Protein AF-A0A327JKM1-F1 (afdb_monomer_lite)

Organism: NCBI:txid29408

Secondary structure (DSSP, 8-state):
----PPPPPPPP--HHHHHHHHHHHHHHHTTGGGS---HHHHHHHHHHHHHHHHHHTSPPPHHHHHHHHHHHHHHHHHHHHHHHHHHT-TTHHHHHHHHHHHHHHHHHHHHHHHHHHHHHHHHHHHHHHHHHHHHHHHS-----HHHHHHHHHHHHHHHHHHHHHHHHHHHHHHHHHHHHHHHHHHHHHHHHHHH-----------------------------------------PPP-PPP--PPPPPPPPP------

Structure (mmCIF, N/CA/C/O backbone):
data_AF-A0A327JKM1-F1
#
_entry.id   AF-A0A327JKM1-F1
#
loop_
_atom_site.group_PDB
_atom_site.id
_atom_site.type_symbol
_atom_site.label_atom_id
_atom_site.label_alt_id
_atom_site.label_comp_id
_atom_site.label_asym_id
_atom_site.label_entity_id
_atom_site.label_seq_id
_atom_site.pdbx_PDB_ins_code
_atom_site.Cartn_x
_atom_site.Cartn_y
_atom_site.Cartn_z
_atom_site.occupancy
_atom_site.B_iso_or_equiv
_atom_site.auth_seq_id
_atom_site.auth_comp_id
_atom_site.auth_asym_id
_atom_site.auth_atom_id
_atom_site.pdbx_PDB_model_num
ATOM 1 N N . ALA A 1 1 ? 68.248 -16.485 -79.744 1.00 42.53 1 ALA A N 1
ATOM 2 C CA . ALA A 1 1 ? 66.965 -16.036 -80.324 1.00 42.53 1 ALA A CA 1
ATOM 3 C C . ALA A 1 1 ? 65.922 -17.094 -79.998 1.00 42.53 1 ALA A C 1
ATOM 5 O O . ALA A 1 1 ? 66.223 -18.254 -80.221 1.00 42.53 1 ALA A O 1
ATOM 6 N N . GLY A 1 2 ? 64.752 -16.822 -79.439 1.00 45.44 2 GLY A N 1
ATOM 7 C CA . GLY A 1 2 ? 64.191 -15.624 -78.809 1.00 45.44 2 GLY A CA 1
ATOM 8 C C . GLY A 1 2 ? 63.476 -16.094 -77.531 1.00 45.44 2 GLY A C 1
ATOM 9 O O . GLY A 1 2 ? 63.123 -17.262 -77.417 1.00 45.44 2 GLY A O 1
ATOM 10 N N . ASP A 1 3 ? 63.574 -15.336 -76.451 1.00 39.00 3 ASP A N 1
ATOM 11 C CA . ASP A 1 3 ? 62.692 -14.214 -76.102 1.00 39.00 3 ASP A CA 1
ATOM 12 C C . ASP A 1 3 ? 61.514 -14.706 -75.244 1.00 39.00 3 ASP A C 1
ATOM 14 O O . ASP A 1 3 ? 60.506 -15.216 -75.729 1.00 39.00 3 ASP A O 1
ATOM 18 N N . ALA A 1 4 ? 61.732 -14.639 -73.930 1.00 44.41 4 ALA A N 1
ATOM 19 C CA . ALA A 1 4 ? 60.745 -14.913 -72.901 1.00 44.41 4 ALA A CA 1
ATOM 20 C C . ALA A 1 4 ? 59.924 -13.636 -72.685 1.00 44.41 4 ALA A C 1
ATOM 22 O O . ALA A 1 4 ? 60.363 -12.713 -72.000 1.00 44.41 4 ALA A O 1
ATOM 23 N N . ALA A 1 5 ? 58.744 -13.587 -73.299 1.00 43.81 5 ALA A N 1
ATOM 24 C CA . ALA A 1 5 ? 57.785 -12.506 -73.121 1.00 43.81 5 ALA A CA 1
ATOM 25 C C . ALA A 1 5 ? 57.206 -12.516 -71.685 1.00 43.81 5 ALA A C 1
ATOM 27 O O . ALA A 1 5 ? 56.698 -13.553 -71.248 1.00 43.81 5 ALA A O 1
ATOM 28 N N . PRO A 1 6 ? 57.250 -11.398 -70.938 1.00 55.56 6 PRO A N 1
ATOM 29 C CA . PRO A 1 6 ? 56.578 -11.284 -69.646 1.00 55.56 6 PRO A CA 1
ATOM 30 C C . PRO A 1 6 ? 55.056 -11.102 -69.833 1.00 55.56 6 PRO A C 1
ATOM 32 O O . PRO A 1 6 ? 54.636 -10.439 -70.785 1.00 55.56 6 PRO A O 1
ATOM 35 N N . PRO A 1 7 ? 54.205 -11.650 -68.942 1.00 47.38 7 PRO A N 1
ATOM 36 C CA . PRO A 1 7 ? 52.767 -11.409 -68.988 1.00 47.38 7 PRO A CA 1
ATOM 37 C C . PRO A 1 7 ? 52.464 -9.948 -68.636 1.00 47.38 7 PRO A C 1
ATOM 39 O O . PRO A 1 7 ? 52.933 -9.418 -67.628 1.00 47.38 7 PRO A O 1
ATOM 42 N N . ALA A 1 8 ? 51.685 -9.308 -69.506 1.00 40.09 8 ALA A N 1
ATOM 43 C CA . ALA A 1 8 ? 51.219 -7.938 -69.374 1.00 40.09 8 ALA A CA 1
ATOM 44 C C . ALA A 1 8 ? 50.535 -7.698 -68.017 1.00 40.09 8 ALA A C 1
ATOM 46 O O . ALA A 1 8 ? 49.703 -8.487 -67.568 1.00 40.09 8 ALA A O 1
ATOM 47 N N . ALA A 1 9 ? 50.903 -6.587 -67.382 1.00 42.47 9 ALA A N 1
ATOM 48 C CA . ALA A 1 9 ? 50.326 -6.107 -66.139 1.00 42.47 9 ALA A CA 1
ATOM 49 C C . ALA A 1 9 ? 48.811 -5.886 -66.289 1.00 42.47 9 ALA A C 1
ATOM 51 O O . ALA A 1 9 ? 48.361 -5.097 -67.119 1.00 42.47 9 ALA A O 1
ATOM 52 N N . VAL A 1 10 ? 48.039 -6.595 -65.469 1.00 53.88 10 VAL A N 1
ATOM 53 C CA . VAL A 1 10 ? 46.602 -6.382 -65.272 1.00 53.88 10 VAL A CA 1
ATOM 54 C C . VAL A 1 10 ? 46.419 -5.002 -64.616 1.00 53.88 10 VAL A C 1
ATOM 56 O O . VAL A 1 10 ? 47.092 -4.740 -63.615 1.00 53.88 10 VAL A O 1
ATOM 59 N N . PRO A 1 11 ? 45.579 -4.093 -65.150 1.00 53.09 11 PRO A N 1
ATOM 60 C CA . PRO A 1 11 ? 45.359 -2.789 -64.527 1.00 53.09 11 PRO A CA 1
ATOM 61 C C . PRO A 1 11 ? 44.663 -2.943 -63.160 1.00 53.09 11 PRO A C 1
ATOM 63 O O . PRO A 1 11 ? 43.912 -3.902 -62.960 1.00 53.09 11 PRO A O 1
ATOM 66 N N . PRO A 1 12 ? 44.909 -2.027 -62.204 1.00 56.31 12 PRO A N 1
ATOM 67 C CA . PRO A 1 12 ? 44.352 -2.105 -60.858 1.00 56.31 12 PRO A CA 1
ATOM 68 C C . PRO A 1 12 ? 42.819 -2.066 -60.893 1.00 56.31 12 PRO A C 1
ATOM 70 O O . PRO A 1 12 ? 42.197 -1.262 -61.585 1.00 56.31 12 PRO A O 1
ATOM 73 N N . THR A 1 13 ? 42.212 -2.987 -60.153 1.00 63.47 13 THR A N 1
ATOM 74 C CA . THR A 1 13 ? 40.781 -3.284 -60.156 1.00 63.47 13 THR A CA 1
ATOM 75 C C . THR A 1 13 ? 39.981 -2.168 -59.474 1.00 63.47 13 THR A C 1
ATOM 77 O O . THR A 1 13 ? 39.826 -2.166 -58.252 1.00 63.47 13 THR A O 1
ATOM 80 N N . LEU A 1 14 ? 39.456 -1.229 -60.266 1.00 57.53 14 LEU A N 1
ATOM 81 C CA . LEU A 1 14 ? 38.497 -0.195 -59.839 1.00 57.53 14 LEU A CA 1
ATOM 82 C C . LEU A 1 14 ? 37.069 -0.741 -59.656 1.00 57.53 14 LEU A C 1
ATOM 84 O O . LEU A 1 14 ? 36.334 -0.261 -58.795 1.00 57.53 14 LEU A O 1
ATOM 88 N N . GLU A 1 15 ? 36.702 -1.783 -60.405 1.00 67.69 15 GLU A N 1
ATOM 89 C CA . GLU A 1 15 ? 35.397 -2.456 -60.311 1.00 67.69 15 GLU A CA 1
ATOM 90 C C . GLU A 1 15 ? 34.998 -2.911 -58.893 1.00 67.69 15 GLU A C 1
ATOM 92 O O . GLU A 1 15 ? 33.895 -2.569 -58.467 1.00 67.69 15 GLU A O 1
ATOM 97 N N . PRO A 1 16 ? 35.840 -3.618 -58.107 1.00 74.88 16 PRO A N 1
ATOM 98 C CA . PRO A 1 16 ? 35.441 -4.088 -56.780 1.00 74.88 16 PRO A CA 1
ATOM 99 C C . PRO A 1 16 ? 35.196 -2.944 -55.789 1.00 74.88 16 PRO A C 1
ATOM 101 O O . PRO A 1 16 ? 34.362 -3.074 -54.895 1.00 74.88 16 PRO A O 1
ATOM 104 N N . LEU A 1 17 ? 35.887 -1.811 -55.944 1.00 69.06 17 LEU A N 1
ATOM 105 C CA . LEU A 1 17 ? 35.688 -0.646 -55.082 1.00 69.06 17 LEU A CA 1
ATOM 106 C C . LEU A 1 17 ? 34.383 0.078 -55.416 1.00 69.06 17 LEU A C 1
ATOM 108 O O . LEU A 1 17 ? 33.659 0.475 -54.507 1.00 69.06 17 LEU A O 1
ATOM 112 N N . MET A 1 18 ? 34.052 0.205 -56.702 1.00 73.12 18 MET A N 1
ATOM 113 C CA . MET A 1 18 ? 32.778 0.790 -57.126 1.00 73.12 18 MET A CA 1
ATOM 114 C C . MET A 1 18 ? 31.592 -0.090 -56.716 1.00 73.12 18 MET A C 1
ATOM 116 O O . MET A 1 18 ? 30.604 0.429 -56.201 1.00 73.12 18 MET A O 1
ATOM 120 N N . ALA A 1 19 ? 31.722 -1.414 -56.840 1.00 75.38 19 ALA A N 1
ATOM 121 C CA . ALA A 1 19 ? 30.707 -2.363 -56.386 1.00 75.38 19 ALA A CA 1
ATOM 122 C C . ALA A 1 19 ? 30.484 -2.289 -54.865 1.00 75.38 19 ALA A C 1
ATOM 124 O O . ALA A 1 19 ? 29.346 -2.240 -54.408 1.00 75.38 19 ALA A O 1
ATOM 125 N N . SER A 1 20 ? 31.562 -2.193 -54.081 1.00 76.06 20 SER A N 1
ATOM 126 C CA . SER A 1 20 ? 31.471 -2.058 -52.622 1.00 76.06 20 SER A CA 1
ATOM 127 C C . SER A 1 20 ? 30.823 -0.737 -52.186 1.00 76.06 20 SER A C 1
ATOM 129 O O . SER A 1 20 ? 30.097 -0.701 -51.191 1.00 76.06 20 SER A O 1
ATOM 131 N N . ILE A 1 21 ? 31.048 0.349 -52.931 1.00 77.06 21 ILE A N 1
ATOM 132 C CA . ILE A 1 21 ? 30.396 1.640 -52.673 1.00 77.06 21 ILE A CA 1
ATOM 133 C C . ILE A 1 21 ? 28.905 1.569 -53.007 1.00 77.06 21 ILE A C 1
ATOM 135 O O . ILE A 1 21 ? 28.099 2.055 -52.215 1.00 77.06 21 ILE A O 1
ATOM 139 N N . ALA A 1 22 ? 28.538 0.928 -54.119 1.00 76.31 22 ALA A N 1
ATOM 140 C CA . ALA A 1 22 ? 27.145 0.730 -54.512 1.00 76.31 22 ALA A CA 1
ATOM 141 C C . ALA A 1 22 ? 26.366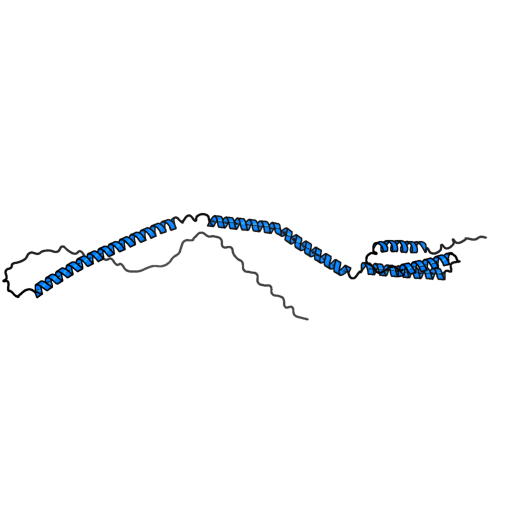 -0.116 -53.487 1.00 76.31 22 ALA A C 1
ATOM 143 O O . ALA A 1 22 ? 25.298 0.295 -53.042 1.00 76.31 22 ALA A O 1
ATOM 144 N N . GLU A 1 23 ? 26.933 -1.237 -53.033 1.00 79.50 23 GLU A N 1
ATOM 145 C CA . GLU A 1 23 ? 26.316 -2.101 -52.014 1.00 79.50 23 GLU A CA 1
ATOM 146 C C . GLU A 1 23 ? 26.133 -1.370 -50.674 1.00 79.50 23 GLU A C 1
ATOM 148 O O . GLU A 1 23 ? 25.103 -1.490 -50.005 1.00 79.50 23 GLU A O 1
ATOM 153 N N . ARG A 1 24 ? 27.117 -0.552 -50.279 1.00 74.62 24 ARG A N 1
ATOM 154 C CA . ARG A 1 24 ? 26.994 0.275 -49.074 1.00 74.62 24 ARG A CA 1
ATOM 155 C C . ARG A 1 24 ? 25.915 1.339 -49.217 1.00 74.62 24 ARG A C 1
ATOM 157 O O . ARG A 1 24 ? 25.161 1.519 -48.269 1.00 74.62 24 ARG A O 1
ATOM 164 N N . LEU A 1 25 ? 25.814 2.007 -50.366 1.00 72.44 25 LEU A N 1
ATOM 165 C CA . LEU A 1 25 ? 24.769 3.002 -50.641 1.00 72.44 25 LEU A CA 1
ATOM 166 C C . LEU A 1 25 ? 23.363 2.402 -50.538 1.00 72.44 25 LEU A C 1
ATOM 168 O O . LEU A 1 25 ? 22.515 2.988 -49.873 1.00 72.44 25 LEU A O 1
ATOM 172 N N . GLU A 1 26 ? 23.141 1.213 -51.097 1.00 74.75 26 GLU A N 1
ATOM 173 C CA . GLU A 1 26 ? 21.849 0.520 -51.003 1.00 74.75 26 GLU A CA 1
ATOM 174 C C . GLU A 1 26 ? 21.488 0.191 -49.546 1.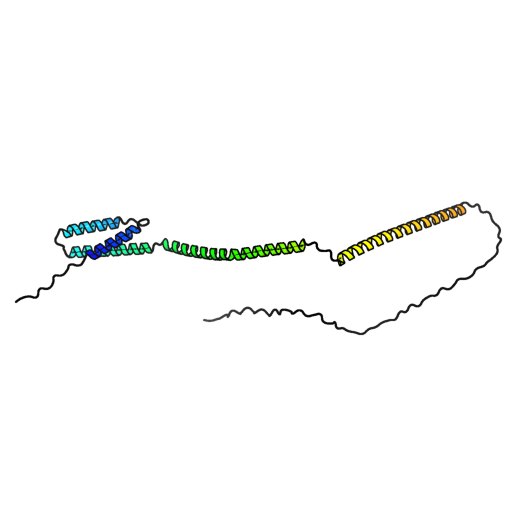00 74.75 26 GLU A C 1
ATOM 176 O O . GLU A 1 26 ? 20.362 0.416 -49.101 1.00 74.75 26 GLU A O 1
ATOM 181 N N . LYS A 1 27 ? 22.471 -0.241 -48.745 1.00 68.25 27 LYS A N 1
ATOM 182 C CA . LYS A 1 27 ? 22.283 -0.467 -47.306 1.00 68.25 27 LYS A CA 1
ATOM 183 C C . LYS A 1 27 ? 21.954 0.822 -46.539 1.00 68.25 27 LYS A C 1
ATOM 185 O O . LYS A 1 27 ? 21.251 0.745 -45.536 1.00 68.25 27 LYS A O 1
ATOM 190 N N . PHE A 1 28 ? 22.449 1.983 -46.975 1.00 58.53 28 PHE A N 1
ATOM 191 C CA . PHE A 1 28 ? 22.138 3.277 -46.355 1.00 58.53 28 PHE A CA 1
ATOM 192 C C . PHE A 1 28 ? 20.738 3.790 -46.697 1.00 58.53 28 PHE A C 1
ATOM 194 O O . PHE A 1 28 ? 20.113 4.412 -45.837 1.00 58.53 28 PHE A O 1
ATOM 201 N N . ASP A 1 29 ? 20.234 3.499 -47.895 1.00 63.16 29 ASP A N 1
ATOM 202 C CA . ASP A 1 29 ? 18.901 3.925 -48.337 1.00 63.16 29 ASP A CA 1
ATOM 203 C C . ASP A 1 29 ? 17.782 3.290 -47.482 1.00 63.16 29 ASP A C 1
ATOM 205 O O . ASP A 1 29 ? 16.755 3.908 -47.207 1.00 63.16 29 ASP A O 1
ATOM 209 N N . LEU A 1 30 ? 18.028 2.099 -46.917 1.00 57.03 30 LEU A N 1
ATOM 210 C CA . LEU A 1 30 ? 17.124 1.445 -45.957 1.00 57.03 30 LEU A CA 1
ATOM 211 C C . LEU A 1 30 ? 16.969 2.185 -44.609 1.00 57.03 30 LEU A C 1
ATOM 213 O O . LEU A 1 30 ? 16.058 1.861 -43.848 1.00 57.03 30 LEU A O 1
ATOM 217 N N . PHE A 1 31 ? 17.831 3.158 -44.289 1.00 53.12 31 PHE A N 1
ATOM 218 C CA . PHE A 1 31 ? 17.802 3.927 -43.032 1.00 53.12 31 PHE A CA 1
ATOM 219 C C . PHE A 1 31 ? 17.431 5.413 -43.234 1.00 53.12 31 PHE A C 1
ATOM 221 O O . PHE A 1 31 ? 17.646 6.229 -42.331 1.00 53.12 31 PHE A O 1
ATOM 228 N N . ALA A 1 32 ? 16.907 5.780 -44.410 1.00 53.22 32 ALA A N 1
ATOM 229 C CA . ALA A 1 32 ? 16.773 7.163 -44.876 1.00 53.22 32 ALA A CA 1
ATOM 230 C C . ALA A 1 32 ? 15.690 8.020 -44.183 1.00 53.22 32 ALA A C 1
ATOM 232 O O . ALA A 1 32 ? 15.730 9.243 -44.314 1.00 53.22 32 ALA A O 1
ATOM 233 N N . ASP A 1 33 ? 14.764 7.438 -43.414 1.00 52.62 33 ASP A N 1
ATOM 234 C CA . ASP A 1 33 ? 13.612 8.187 -42.878 1.00 52.62 33 ASP A CA 1
ATOM 235 C C . ASP A 1 33 ? 13.965 9.265 -41.825 1.00 52.62 33 ASP A C 1
ATOM 237 O O . ASP A 1 33 ? 13.151 10.153 -41.575 1.00 52.62 33 ASP A O 1
ATOM 241 N N . GLU A 1 34 ? 15.168 9.264 -41.226 1.00 53.56 34 GLU A N 1
ATOM 242 C CA . GLU A 1 34 ? 15.492 10.187 -40.114 1.00 53.56 34 GLU A CA 1
ATOM 243 C C . GLU A 1 34 ? 16.840 10.941 -40.201 1.00 53.56 34 GLU A C 1
ATOM 245 O O . GLU A 1 34 ? 17.263 11.553 -39.217 1.00 53.56 34 GLU A O 1
ATOM 250 N N . ARG A 1 35 ? 17.560 10.955 -41.337 1.00 55.31 35 ARG A N 1
ATOM 251 C CA . ARG A 1 35 ? 18.947 11.488 -41.374 1.00 55.31 35 ARG A CA 1
ATOM 252 C C . ARG A 1 35 ? 19.252 12.510 -42.483 1.00 55.31 35 ARG A C 1
ATOM 254 O O . ARG A 1 35 ? 18.569 12.546 -43.501 1.00 55.31 35 ARG A O 1
ATOM 261 N N . PRO A 1 36 ? 20.256 13.397 -42.265 1.00 56.84 36 PRO A N 1
ATOM 262 C CA . PRO A 1 36 ? 20.513 14.570 -43.104 1.00 56.84 36 PRO A CA 1
ATOM 263 C C . PRO A 1 36 ? 20.834 14.203 -44.557 1.00 56.84 36 PRO A C 1
ATOM 265 O O . PRO A 1 36 ? 21.594 13.275 -44.816 1.00 56.84 36 PRO A O 1
ATOM 268 N N . SER A 1 37 ? 20.271 14.987 -45.482 1.00 61.53 37 SER A N 1
ATOM 269 C CA . SER A 1 37 ? 20.247 14.762 -46.933 1.00 61.53 37 SER A CA 1
ATOM 270 C C . SER A 1 37 ? 21.578 14.265 -47.514 1.00 61.53 37 SER A C 1
ATOM 272 O O . SER A 1 37 ? 22.590 14.967 -47.417 1.00 61.53 37 SER A O 1
ATOM 274 N N . LEU A 1 38 ? 21.546 13.112 -48.187 1.00 67.12 38 LEU A N 1
ATOM 275 C CA . LEU A 1 38 ? 22.650 12.521 -48.959 1.00 67.12 38 LEU A CA 1
ATOM 276 C C . LEU A 1 38 ? 22.866 13.188 -50.331 1.00 67.12 38 LEU A C 1
ATOM 278 O O . LEU A 1 38 ? 23.910 12.991 -50.956 1.00 67.12 38 LEU A O 1
ATOM 282 N N . ALA A 1 39 ? 21.967 14.097 -50.718 1.00 74.38 39 ALA A N 1
ATOM 283 C CA . ALA A 1 39 ? 22.033 14.923 -51.923 1.00 74.38 39 ALA A CA 1
ATOM 284 C C . ALA A 1 39 ? 23.438 15.481 -52.281 1.00 74.38 39 ALA A C 1
ATOM 286 O O . ALA A 1 39 ? 23.863 15.348 -53.427 1.00 74.38 39 ALA A O 1
ATOM 287 N N . PRO A 1 40 ? 24.241 16.063 -51.359 1.00 76.94 40 PRO A N 1
ATOM 288 C CA . PRO A 1 40 ? 25.567 16.583 -51.706 1.00 76.94 40 PRO A CA 1
ATOM 289 C C . PRO A 1 40 ? 26.634 15.500 -51.954 1.00 76.94 40 PRO A C 1
ATOM 291 O O . PRO A 1 40 ? 27.726 15.832 -52.430 1.00 76.94 40 PRO A O 1
ATOM 294 N N . ILE A 1 41 ? 26.386 14.243 -51.575 1.00 76.19 41 ILE A N 1
ATOM 295 C CA . ILE A 1 41 ? 27.254 13.089 -51.860 1.00 76.19 41 ILE A CA 1
ATOM 296 C C . ILE A 1 41 ? 26.855 12.478 -53.204 1.00 76.19 41 ILE A C 1
ATOM 298 O O . ILE A 1 41 ? 27.733 12.277 -54.041 1.00 76.19 41 ILE A O 1
ATOM 302 N N . GLU A 1 42 ? 25.560 12.302 -53.454 1.00 82.94 42 GLU A N 1
ATOM 303 C CA . GLU A 1 42 ? 25.003 11.879 -54.749 1.00 82.94 42 GLU A CA 1
ATOM 304 C C . GLU A 1 42 ? 25.443 12.806 -55.895 1.00 82.94 42 GLU A C 1
ATOM 306 O O . GLU A 1 42 ? 25.945 12.346 -56.923 1.00 82.94 42 GLU A O 1
ATOM 311 N N . ASP A 1 43 ? 25.402 14.124 -55.673 1.00 85.25 43 ASP A N 1
ATOM 312 C CA . ASP A 1 43 ? 25.913 15.139 -56.604 1.00 85.25 43 ASP A CA 1
ATOM 313 C C . ASP A 1 43 ? 27.405 14.965 -56.927 1.00 85.25 43 ASP A C 1
ATOM 315 O O . ASP A 1 43 ? 27.876 15.339 -58.004 1.00 85.25 43 ASP A O 1
ATOM 319 N N . LYS A 1 44 ? 28.199 14.482 -55.965 1.00 81.50 44 LYS A N 1
ATOM 320 C CA . LYS A 1 44 ? 29.647 14.288 -56.135 1.00 81.50 44 LYS A CA 1
ATOM 321 C C . LYS A 1 44 ? 29.965 12.966 -56.812 1.00 81.50 44 LYS A C 1
ATOM 323 O O . LYS A 1 44 ? 30.936 12.938 -57.564 1.00 81.50 44 LYS A O 1
ATOM 328 N N . ILE A 1 45 ? 29.175 11.927 -56.548 1.00 84.81 45 ILE A N 1
ATOM 329 C CA . ILE A 1 45 ? 29.257 10.629 -57.225 1.00 84.81 45 ILE A CA 1
ATOM 330 C C . ILE A 1 45 ? 28.897 10.815 -58.699 1.00 84.81 45 ILE A C 1
ATOM 332 O O . ILE A 1 45 ? 29.722 10.512 -59.551 1.00 84.81 45 ILE A O 1
ATOM 336 N N . SER A 1 46 ? 27.787 11.494 -58.998 1.00 84.62 46 SER A N 1
ATOM 337 C CA . SER A 1 46 ? 27.386 11.807 -60.380 1.00 84.62 46 SER A CA 1
ATOM 338 C C . SER A 1 46 ? 28.467 12.599 -61.135 1.00 84.62 46 SER A C 1
ATOM 340 O O . SER A 1 46 ? 28.821 12.286 -62.265 1.00 84.62 46 SER A O 1
ATOM 342 N N . LYS A 1 47 ? 29.094 13.591 -60.480 1.00 84.88 47 LYS A N 1
ATOM 343 C CA . LYS A 1 47 ? 30.225 14.353 -61.056 1.00 84.88 47 LYS A CA 1
ATOM 344 C C . LYS A 1 47 ? 31.510 13.538 -61.213 1.00 84.88 47 LYS A C 1
ATOM 346 O O . LYS A 1 47 ? 32.411 13.982 -61.932 1.00 84.88 47 LYS A O 1
ATOM 351 N N . LEU A 1 48 ? 31.677 12.455 -60.456 1.00 82.00 48 LEU A N 1
ATOM 352 C CA . LEU A 1 48 ? 32.796 11.530 -60.617 1.00 82.00 48 LEU A CA 1
ATOM 353 C C . LEU A 1 48 ? 32.532 10.596 -61.790 1.00 82.00 48 LEU A C 1
ATOM 355 O O . LEU A 1 48 ? 33.430 10.478 -62.616 1.00 82.00 48 LEU A O 1
ATOM 359 N N . ASP A 1 49 ? 31.320 10.064 -61.918 1.00 83.94 49 ASP A N 1
ATOM 360 C CA . ASP A 1 49 ? 30.896 9.249 -63.060 1.00 83.94 49 ASP A CA 1
ATOM 361 C C . ASP A 1 49 ? 31.022 10.030 -64.372 1.00 83.94 49 ASP A C 1
ATOM 363 O O . ASP A 1 49 ? 31.731 9.593 -65.272 1.00 83.94 49 ASP A O 1
ATOM 367 N N . ASP A 1 50 ? 30.528 11.273 -64.427 1.00 82.81 50 ASP A N 1
ATOM 368 C CA . ASP A 1 50 ? 30.697 12.157 -65.592 1.00 82.81 50 ASP A CA 1
ATOM 369 C C . ASP A 1 50 ? 32.171 12.365 -65.989 1.00 82.81 50 ASP A C 1
ATOM 371 O O . ASP A 1 50 ? 32.499 12.602 -67.156 1.00 82.81 50 ASP A O 1
ATOM 375 N N . LYS A 1 51 ? 33.089 12.356 -65.014 1.00 78.62 51 LYS A N 1
ATOM 376 C CA . LYS A 1 51 ? 34.532 12.482 -65.271 1.00 78.62 51 LYS A CA 1
ATOM 377 C C . LYS A 1 51 ? 35.132 11.159 -65.719 1.00 78.62 51 LYS A C 1
ATOM 379 O O . LYS A 1 51 ? 36.031 11.183 -66.554 1.00 78.62 51 LYS A O 1
ATOM 384 N N . LEU A 1 52 ? 34.654 10.050 -65.169 1.00 75.12 52 LEU A N 1
ATOM 385 C CA . LEU A 1 52 ? 35.103 8.699 -65.470 1.00 75.12 52 LEU A CA 1
ATOM 386 C C . LEU A 1 52 ? 34.661 8.285 -66.881 1.00 75.12 52 LEU A C 1
ATOM 388 O O . LEU A 1 52 ? 35.490 7.796 -67.640 1.00 75.12 52 LEU A O 1
ATOM 392 N N . ASP A 1 53 ? 33.440 8.632 -67.293 1.00 79.94 53 ASP A N 1
ATOM 393 C CA . ASP A 1 53 ? 32.929 8.435 -68.656 1.00 79.94 53 ASP A CA 1
ATOM 394 C C . ASP A 1 53 ? 33.712 9.253 -69.691 1.00 79.94 53 ASP A C 1
ATOM 396 O O . ASP A 1 53 ? 34.098 8.755 -70.752 1.00 79.94 53 ASP A O 1
ATOM 400 N N . ARG A 1 54 ? 34.030 10.516 -69.369 1.00 70.62 54 ARG A N 1
ATOM 401 C CA . ARG A 1 54 ? 34.884 11.366 -70.221 1.00 70.62 54 ARG A CA 1
ATOM 402 C C . ARG A 1 54 ? 36.321 10.848 -70.316 1.00 70.62 54 ARG A C 1
ATOM 404 O O . ARG A 1 54 ? 36.964 11.062 -71.340 1.00 70.62 54 ARG A O 1
ATOM 411 N N . LEU A 1 55 ? 36.818 10.196 -69.264 1.00 63.34 55 LEU A N 1
ATOM 412 C CA . LEU A 1 55 ? 38.134 9.555 -69.224 1.00 63.34 55 LEU A CA 1
ATOM 413 C C . LEU A 1 55 ? 38.148 8.220 -69.974 1.00 63.34 55 LEU A C 1
ATOM 415 O O . LEU A 1 55 ? 39.126 7.946 -70.652 1.00 63.34 55 LEU A O 1
ATOM 419 N N . GLY A 1 56 ? 37.077 7.425 -69.915 1.00 61.97 56 GLY A N 1
ATOM 420 C CA . GLY A 1 56 ? 36.943 6.167 -70.659 1.00 61.97 56 GLY A CA 1
ATOM 421 C C . GLY A 1 56 ? 36.865 6.360 -72.178 1.00 61.97 56 GLY A C 1
ATOM 422 O O . GLY A 1 56 ? 37.254 5.474 -72.936 1.00 61.97 56 GLY A O 1
ATOM 423 N N . ALA A 1 57 ? 36.430 7.539 -72.631 1.00 58.81 57 ALA A N 1
ATOM 424 C CA . ALA A 1 57 ? 36.416 7.927 -74.042 1.00 58.81 57 ALA A CA 1
ATOM 425 C C . ALA A 1 57 ? 37.782 8.418 -74.584 1.00 58.81 57 ALA A C 1
ATOM 427 O O . ALA A 1 57 ? 37.913 8.648 -75.788 1.00 58.81 57 ALA A O 1
ATOM 428 N N . GLY A 1 58 ? 38.801 8.587 -73.731 1.00 60.50 58 GLY A N 1
ATOM 429 C CA . GLY A 1 58 ? 40.156 9.010 -74.102 1.00 60.50 58 GLY A CA 1
ATOM 430 C C . GLY A 1 58 ? 41.229 8.080 -73.530 1.00 60.50 58 GLY A C 1
ATOM 431 O O . GLY A 1 58 ? 40.971 7.277 -72.644 1.00 60.50 58 GLY A O 1
ATOM 432 N N . ALA A 1 59 ? 42.462 8.151 -74.036 1.00 58.25 59 ALA A N 1
ATOM 433 C CA . ALA A 1 59 ? 43.564 7.373 -73.467 1.00 58.25 59 ALA A CA 1
ATOM 434 C C . ALA A 1 59 ? 43.807 7.797 -72.003 1.00 58.25 59 ALA A C 1
ATOM 436 O O . ALA A 1 59 ? 44.103 8.964 -71.743 1.00 58.25 59 ALA A O 1
ATOM 437 N N . LEU A 1 60 ? 43.651 6.862 -71.057 1.00 61.66 60 LEU A N 1
ATOM 438 C CA . LEU A 1 60 ? 43.764 7.131 -69.623 1.00 61.66 60 LEU A CA 1
ATOM 439 C C . LEU A 1 60 ? 45.192 7.546 -69.243 1.00 61.66 60 LEU A C 1
ATOM 441 O O . LEU A 1 60 ? 46.138 6.775 -69.405 1.00 61.66 60 LEU A O 1
ATOM 445 N N . ASP A 1 61 ? 45.333 8.740 -68.669 1.00 71.88 61 ASP A N 1
ATOM 446 C CA . ASP A 1 61 ? 46.556 9.164 -67.990 1.00 71.88 61 ASP A CA 1
ATOM 447 C C . ASP A 1 61 ? 46.583 8.594 -66.560 1.00 71.88 61 ASP A C 1
ATOM 449 O O . ASP A 1 61 ? 45.638 8.769 -65.781 1.00 71.88 61 ASP A O 1
ATOM 453 N N . ALA A 1 62 ? 47.670 7.912 -66.195 1.00 72.25 62 ALA A N 1
ATOM 454 C CA . ALA A 1 62 ? 47.818 7.223 -64.909 1.00 72.25 62 ALA A CA 1
ATOM 455 C C . ALA A 1 62 ? 47.700 8.180 -63.705 1.00 72.25 62 ALA A C 1
ATOM 457 O O . ALA A 1 62 ? 47.225 7.789 -62.637 1.00 72.25 62 ALA A O 1
ATOM 458 N N . ALA A 1 63 ? 48.065 9.453 -63.885 1.00 73.19 63 ALA A N 1
ATOM 459 C CA . ALA A 1 63 ? 47.926 10.481 -62.856 1.00 73.19 63 ALA A CA 1
ATOM 460 C C . ALA A 1 63 ? 46.455 10.820 -62.541 1.00 73.19 63 ALA A C 1
ATOM 462 O O . ALA A 1 63 ? 46.113 11.113 -61.393 1.00 73.19 63 ALA A O 1
ATOM 463 N N . MET A 1 64 ? 45.564 10.754 -63.536 1.00 71.44 64 MET A N 1
ATOM 464 C CA . MET A 1 64 ? 44.135 11.019 -63.343 1.00 71.44 64 MET A CA 1
ATOM 465 C C . MET A 1 64 ? 43.423 9.832 -62.691 1.00 71.44 64 MET A C 1
ATOM 467 O O . MET A 1 64 ? 42.554 10.043 -61.845 1.00 71.44 64 MET A O 1
ATOM 471 N N . VAL A 1 65 ? 43.839 8.602 -63.009 1.00 79.25 65 VAL A N 1
ATOM 472 C CA . VAL A 1 65 ? 43.360 7.383 -62.333 1.00 79.25 65 VAL A CA 1
ATOM 473 C C . VAL A 1 65 ? 43.707 7.421 -60.845 1.00 79.25 65 VAL A C 1
ATOM 475 O O . VAL A 1 65 ? 42.820 7.253 -60.011 1.00 79.25 65 VAL A O 1
ATOM 478 N N . ALA A 1 66 ? 44.949 7.772 -60.496 1.00 80.75 66 ALA A N 1
ATOM 479 C CA . ALA A 1 66 ? 45.356 7.945 -59.101 1.00 80.75 66 ALA A CA 1
ATOM 480 C C . ALA A 1 66 ? 44.527 9.027 -58.376 1.00 80.75 66 ALA A C 1
ATOM 482 O O . ALA A 1 66 ? 44.107 8.838 -57.236 1.00 80.75 66 ALA A O 1
ATOM 483 N N . GLN A 1 67 ? 44.210 10.140 -59.051 1.00 83.00 67 GLN A N 1
ATOM 484 C CA . GLN A 1 67 ? 43.366 11.196 -58.480 1.00 83.00 67 GLN A CA 1
ATOM 485 C C . GLN A 1 67 ? 41.916 10.739 -58.236 1.00 83.00 67 GLN A C 1
ATOM 487 O O . GLN A 1 67 ? 41.273 11.192 -57.283 1.00 83.00 67 GLN A O 1
ATOM 492 N N . VAL A 1 68 ? 41.371 9.890 -59.110 1.00 83.19 68 VAL A N 1
ATOM 493 C CA . VAL A 1 68 ? 40.036 9.303 -58.939 1.00 83.19 68 VAL A CA 1
ATOM 494 C C . VAL A 1 68 ? 40.048 8.311 -57.781 1.00 83.19 68 VAL A C 1
ATOM 496 O O . VAL A 1 68 ? 39.195 8.420 -56.904 1.00 83.19 68 VAL A O 1
ATOM 499 N N . GLU A 1 69 ? 41.047 7.433 -57.699 1.00 87.31 69 GLU A N 1
ATOM 500 C CA . GLU A 1 69 ? 41.214 6.515 -56.569 1.00 87.31 69 GLU A CA 1
ATOM 501 C C . GLU A 1 69 ? 41.321 7.249 -55.228 1.00 87.31 69 GLU A C 1
ATOM 503 O O . GLU A 1 69 ? 40.643 6.878 -54.273 1.00 87.31 69 GLU A O 1
ATOM 508 N N . ASP A 1 70 ? 42.101 8.329 -55.148 1.00 89.81 70 ASP A N 1
ATOM 509 C CA . ASP A 1 70 ? 42.226 9.122 -53.920 1.00 89.81 70 ASP A CA 1
ATOM 510 C C . ASP A 1 70 ? 40.906 9.789 -53.519 1.00 89.81 70 ASP A C 1
ATOM 512 O O . ASP A 1 70 ? 40.577 9.886 -52.334 1.00 89.81 70 ASP A O 1
ATOM 516 N N . ARG A 1 71 ? 40.100 10.221 -54.497 1.00 87.38 71 ARG A N 1
ATOM 517 C CA . ARG A 1 71 ? 38.757 10.753 -54.228 1.00 87.38 71 ARG A CA 1
ATOM 518 C C . ARG A 1 71 ? 37.783 9.665 -53.794 1.00 87.38 71 ARG A C 1
ATOM 520 O O . ARG A 1 71 ? 36.989 9.928 -52.896 1.00 87.38 71 ARG A O 1
ATOM 527 N N . ILE A 1 72 ? 37.851 8.479 -54.392 1.00 89.38 72 ILE A N 1
ATOM 528 C CA . ILE A 1 72 ? 37.051 7.310 -54.011 1.00 89.38 72 ILE A CA 1
ATOM 529 C C . ILE A 1 72 ? 37.402 6.883 -52.581 1.00 89.38 72 ILE A C 1
ATOM 531 O O . ILE A 1 72 ? 36.499 6.729 -51.764 1.00 89.38 72 ILE A O 1
ATOM 535 N N . ARG A 1 73 ? 38.694 6.807 -52.231 1.00 91.75 73 ARG A N 1
ATOM 536 C CA . ARG A 1 73 ? 39.158 6.546 -50.856 1.00 91.75 73 ARG A CA 1
ATOM 537 C C . ARG A 1 73 ? 38.648 7.607 -49.882 1.00 91.75 73 ARG A C 1
ATOM 539 O O . ARG A 1 73 ? 38.074 7.269 -48.856 1.00 91.75 73 ARG A O 1
ATOM 546 N N . LEU A 1 74 ? 38.755 8.891 -50.236 1.00 92.75 74 LEU A N 1
ATOM 547 C CA . LEU A 1 74 ? 38.241 9.986 -49.407 1.00 92.75 74 LEU A CA 1
ATOM 548 C C . LEU A 1 74 ? 36.712 9.938 -49.237 1.00 92.75 74 LEU A C 1
ATOM 550 O O . LEU A 1 74 ? 36.195 10.368 -48.206 1.00 92.75 74 LEU A O 1
ATOM 554 N N . LEU A 1 75 ? 35.974 9.486 -50.252 1.00 87.75 75 LEU A N 1
ATOM 555 C CA . LEU A 1 75 ? 34.527 9.297 -50.168 1.00 87.75 75 LEU A CA 1
ATOM 556 C C . LEU A 1 75 ? 34.170 8.096 -49.294 1.00 87.75 75 LEU A C 1
ATOM 558 O O . LEU A 1 75 ? 33.299 8.243 -48.442 1.00 87.75 75 LEU A O 1
ATOM 562 N N . ALA A 1 76 ? 34.876 6.973 -49.431 1.00 88.00 76 ALA A N 1
ATOM 563 C CA . ALA A 1 76 ? 34.722 5.811 -48.560 1.00 88.00 76 ALA A CA 1
ATOM 564 C C . ALA A 1 76 ? 35.000 6.177 -47.093 1.00 88.00 76 ALA A C 1
ATOM 566 O O . ALA A 1 76 ? 34.154 5.944 -46.236 1.00 88.00 76 ALA A O 1
ATOM 567 N N . ASP A 1 77 ? 36.094 6.896 -46.821 1.00 91.50 77 ASP A N 1
ATOM 568 C CA . ASP A 1 77 ? 36.426 7.387 -45.478 1.00 91.50 77 ASP A CA 1
ATOM 569 C C . ASP A 1 77 ? 35.349 8.323 -44.907 1.00 91.50 77 ASP A C 1
ATOM 571 O O . ASP A 1 77 ? 35.095 8.347 -43.699 1.00 91.50 77 ASP A O 1
ATOM 575 N N . LYS A 1 78 ? 34.723 9.146 -45.759 1.00 87.94 78 LYS A N 1
ATOM 576 C CA . LYS A 1 78 ? 33.618 10.026 -45.350 1.00 87.94 78 LYS A CA 1
ATOM 577 C C . LYS A 1 78 ? 32.353 9.232 -45.064 1.00 87.94 78 LYS A C 1
ATOM 579 O O . LYS A 1 78 ? 31.694 9.531 -44.071 1.00 87.94 78 LYS A O 1
ATOM 584 N N . LEU A 1 79 ? 32.046 8.231 -45.881 1.00 84.75 79 LEU A N 1
ATOM 585 C CA . LEU A 1 79 ? 30.912 7.340 -45.673 1.00 84.75 79 LEU A CA 1
ATOM 586 C C . LEU A 1 79 ? 31.084 6.546 -44.370 1.00 84.75 79 LEU A C 1
ATOM 588 O O . LEU A 1 79 ? 30.182 6.548 -43.542 1.00 84.75 79 LEU A O 1
ATOM 592 N N . ASP A 1 80 ? 32.282 6.019 -44.105 1.00 87.56 80 ASP A N 1
ATOM 593 C CA . ASP A 1 80 ? 32.623 5.327 -42.854 1.00 87.56 80 ASP A CA 1
ATOM 594 C C . ASP A 1 80 ? 32.517 6.231 -41.619 1.00 87.56 80 ASP A C 1
ATOM 596 O O . ASP A 1 80 ? 32.222 5.774 -40.513 1.00 87.56 80 ASP A O 1
ATOM 600 N N . ARG A 1 81 ? 32.812 7.529 -41.756 1.00 84.25 81 ARG A N 1
ATOM 601 C CA . ARG A 1 81 ? 32.622 8.505 -40.668 1.00 84.25 81 ARG A CA 1
ATOM 602 C C . ARG A 1 81 ? 31.144 8.799 -40.426 1.00 84.25 81 ARG A C 1
ATOM 604 O O . ARG A 1 81 ? 30.756 8.937 -39.270 1.00 84.25 81 ARG A O 1
ATOM 611 N N . ILE A 1 82 ? 30.341 8.885 -41.486 1.00 80.56 82 ILE A N 1
ATOM 612 C CA . ILE A 1 82 ? 28.891 9.077 -41.385 1.00 80.56 82 ILE A CA 1
ATOM 613 C C . ILE A 1 82 ? 28.236 7.828 -40.782 1.00 80.56 82 ILE A C 1
ATOM 615 O O . ILE A 1 82 ? 27.420 7.984 -39.886 1.00 80.56 82 ILE A O 1
ATOM 619 N N . GLU A 1 83 ? 28.645 6.614 -41.171 1.00 79.25 83 GLU A N 1
ATOM 620 C CA . GLU A 1 83 ? 28.151 5.344 -40.607 1.00 79.25 83 GLU A CA 1
ATOM 621 C C . GLU A 1 83 ? 28.391 5.259 -39.099 1.00 79.25 83 GLU A C 1
ATOM 623 O O . GLU A 1 83 ? 27.475 4.998 -38.322 1.00 79.25 83 GLU A O 1
ATOM 628 N N . ARG A 1 84 ? 29.621 5.553 -38.665 1.00 80.62 84 ARG A N 1
ATOM 629 C CA . ARG A 1 84 ? 29.978 5.549 -37.242 1.00 80.62 84 ARG A CA 1
ATOM 630 C C . ARG A 1 84 ? 29.240 6.626 -36.469 1.00 80.62 84 ARG A C 1
ATOM 632 O O . ARG A 1 84 ? 28.636 6.328 -35.453 1.00 80.62 84 ARG A O 1
ATOM 639 N N . SER A 1 85 ? 29.191 7.850 -36.995 1.00 71.81 85 SER A N 1
ATOM 640 C CA . SER A 1 85 ? 28.381 8.916 -36.397 1.00 71.81 85 SER A CA 1
ATOM 641 C C . SER A 1 85 ? 26.890 8.584 -36.395 1.00 71.81 85 SER A C 1
ATOM 643 O O . SER A 1 85 ? 26.144 9.153 -35.596 1.00 71.81 85 SER A O 1
ATOM 645 N N . ALA A 1 86 ? 26.441 7.725 -37.313 1.00 68.00 86 ALA A N 1
ATOM 646 C CA . ALA A 1 86 ? 25.060 7.326 -37.383 1.00 68.00 86 ALA A CA 1
ATOM 647 C C . ALA A 1 86 ? 24.717 6.322 -36.279 1.00 68.00 86 ALA A C 1
ATOM 649 O O . ALA A 1 86 ? 23.709 6.489 -35.591 1.00 68.00 86 ALA A O 1
ATOM 650 N N . LEU A 1 87 ? 25.574 5.328 -36.077 1.00 68.81 87 LEU A N 1
ATOM 651 C CA . LEU A 1 87 ? 25.466 4.366 -34.983 1.00 68.81 87 LEU A CA 1
ATOM 652 C C . LEU A 1 87 ? 25.667 5.044 -33.616 1.00 68.81 87 LEU A C 1
ATOM 654 O O . LEU A 1 87 ? 24.894 4.803 -32.697 1.00 68.81 87 LEU A O 1
ATOM 658 N N . ASP A 1 88 ? 26.598 5.993 -33.524 1.00 69.25 88 ASP A N 1
ATOM 659 C CA . ASP A 1 88 ? 26.876 6.800 -32.330 1.00 69.25 88 ASP A CA 1
ATOM 660 C C . ASP A 1 88 ? 25.928 8.009 -32.206 1.00 69.25 88 ASP A C 1
ATOM 662 O O . ASP A 1 88 ? 26.338 9.105 -31.809 1.00 69.25 88 ASP A O 1
ATOM 666 N N . HIS A 1 89 ? 24.651 7.861 -32.581 1.00 69.50 89 HIS A N 1
ATOM 667 C CA . HIS A 1 89 ? 23.708 8.974 -32.501 1.00 69.50 89 HIS A CA 1
ATOM 668 C C . HIS A 1 89 ? 23.556 9.394 -31.025 1.00 69.50 89 HIS A C 1
ATOM 670 O O . HIS A 1 89 ? 23.046 8.611 -30.222 1.00 69.50 89 HIS A O 1
ATOM 676 N N . PRO A 1 90 ? 23.909 10.635 -30.629 1.00 69.69 90 PRO A N 1
ATOM 677 C CA . PRO A 1 90 ? 23.877 11.051 -29.219 1.00 69.69 90 PRO A CA 1
ATOM 678 C C . PRO A 1 90 ? 22.475 11.022 -28.580 1.00 69.69 90 PRO A C 1
ATOM 680 O O . PRO A 1 90 ? 22.355 11.140 -27.364 1.00 69.69 90 PRO A O 1
ATOM 683 N N . GLY A 1 91 ? 21.415 10.863 -29.382 1.00 73.62 91 GLY A N 1
ATOM 684 C CA . GLY A 1 91 ? 20.040 10.672 -28.914 1.00 73.62 91 GLY A CA 1
ATOM 685 C C . GLY A 1 91 ? 19.683 9.226 -28.547 1.00 73.62 91 GLY A C 1
ATOM 686 O O . GLY A 1 91 ? 18.753 9.029 -27.768 1.00 73.62 91 GLY A O 1
ATOM 687 N N . LEU A 1 92 ? 20.425 8.227 -29.043 1.00 77.94 92 LEU A N 1
ATOM 688 C CA . LEU A 1 92 ? 20.160 6.809 -28.775 1.00 77.94 92 LEU A CA 1
ATOM 689 C C . LEU A 1 92 ? 20.618 6.387 -27.376 1.00 77.94 92 LEU A C 1
ATOM 691 O O . LEU A 1 92 ? 19.875 5.698 -26.690 1.00 77.94 92 LEU A O 1
ATOM 695 N N . ALA A 1 93 ? 21.759 6.874 -26.882 1.00 80.81 93 ALA A N 1
ATOM 696 C CA . ALA A 1 93 ? 22.242 6.506 -25.546 1.00 80.81 93 ALA A CA 1
ATOM 697 C C . ALA A 1 93 ? 21.263 6.880 -24.398 1.00 80.81 93 ALA A C 1
ATOM 699 O O . ALA A 1 93 ? 21.024 6.056 -23.510 1.00 80.81 93 ALA A O 1
ATOM 700 N N . PRO A 1 94 ? 20.618 8.069 -24.391 1.00 88.44 94 PRO A N 1
ATOM 701 C CA . PRO A 1 94 ? 19.540 8.364 -23.443 1.00 88.44 94 PRO A CA 1
ATOM 702 C C . PRO A 1 94 ? 18.299 7.476 -23.611 1.00 88.44 94 PRO A C 1
ATOM 704 O O . PRO A 1 94 ? 17.650 7.151 -22.616 1.00 88.44 94 PRO A O 1
ATOM 707 N N . LEU A 1 95 ? 17.954 7.090 -24.846 1.00 88.00 95 LEU A N 1
ATOM 708 C CA . LEU A 1 95 ? 16.841 6.177 -25.133 1.00 88.00 95 LEU A CA 1
ATOM 709 C C . LEU A 1 95 ? 17.137 4.770 -24.609 1.00 88.00 95 LEU A C 1
ATOM 711 O O . LEU A 1 95 ? 16.294 4.200 -23.929 1.00 88.00 95 LEU A O 1
ATOM 715 N N . GLU A 1 96 ? 18.338 4.249 -24.840 1.00 90.06 96 GLU A N 1
ATOM 716 C CA . GLU A 1 96 ? 18.804 2.963 -24.314 1.00 90.06 96 GLU A CA 1
ATOM 717 C C . GLU A 1 96 ? 18.785 2.947 -22.785 1.00 90.06 96 GLU A C 1
ATOM 719 O O . GLU A 1 96 ? 18.204 2.046 -22.184 1.00 90.06 96 GLU A O 1
ATOM 724 N N . SER A 1 97 ? 19.325 3.989 -22.144 1.00 92.69 97 SER A N 1
ATOM 725 C CA . SER A 1 97 ? 19.257 4.155 -20.687 1.00 92.69 97 SER A CA 1
ATOM 726 C C . SER A 1 97 ? 17.808 4.160 -20.184 1.00 92.69 97 SER A C 1
ATOM 728 O O . SER A 1 97 ? 17.458 3.462 -19.231 1.00 92.69 97 SER A O 1
ATOM 730 N N . ARG A 1 98 ? 16.917 4.873 -20.884 1.00 94.94 98 ARG A N 1
ATOM 731 C CA . ARG A 1 98 ? 15.494 4.923 -20.542 1.00 94.94 98 ARG A CA 1
ATOM 732 C C . ARG A 1 98 ? 14.792 3.582 -20.748 1.00 94.94 98 ARG A C 1
ATOM 734 O O . ARG A 1 98 ? 13.922 3.250 -19.946 1.00 94.94 98 ARG A O 1
ATOM 741 N N . ILE A 1 99 ? 15.150 2.822 -21.781 1.00 95.56 99 ILE A N 1
ATOM 742 C CA . ILE A 1 99 ? 14.641 1.466 -22.022 1.00 95.56 99 ILE A CA 1
ATOM 743 C C . ILE A 1 99 ? 15.095 0.539 -20.893 1.00 95.56 99 ILE A C 1
ATOM 745 O O . ILE A 1 99 ? 14.261 -0.163 -20.332 1.00 95.56 99 ILE A O 1
ATOM 749 N N . VAL A 1 100 ? 16.366 0.590 -20.488 1.00 97.06 100 VAL A N 1
ATOM 750 C CA . VAL A 1 100 ? 16.882 -0.186 -19.347 1.00 97.06 100 VAL A CA 1
ATOM 751 C C . VAL A 1 100 ? 16.130 0.160 -18.059 1.00 97.06 100 VAL A C 1
ATOM 753 O O . VAL A 1 100 ? 15.730 -0.732 -17.311 1.00 97.06 100 VAL A O 1
ATOM 756 N N . ASP A 1 101 ? 15.876 1.443 -17.809 1.00 97.38 101 ASP A N 1
ATOM 757 C CA . ASP A 1 101 ? 15.106 1.876 -16.643 1.00 97.38 101 ASP A CA 1
ATOM 758 C C . ASP A 1 101 ? 13.632 1.453 -16.711 1.00 97.38 101 ASP A C 1
ATOM 760 O O . ASP A 1 101 ? 13.037 1.123 -15.683 1.00 97.38 101 ASP A O 1
ATOM 764 N N . LEU A 1 102 ? 13.028 1.454 -17.902 1.00 96.81 102 LEU A N 1
ATOM 765 C CA . LEU A 1 102 ? 11.672 0.952 -18.129 1.00 96.81 102 LEU A CA 1
ATOM 766 C C . LEU A 1 102 ? 11.590 -0.551 -17.868 1.00 96.81 102 LEU A C 1
ATOM 768 O O . LEU A 1 102 ? 10.705 -0.972 -17.132 1.00 96.81 102 LEU A O 1
ATOM 772 N N . VAL A 1 103 ? 12.531 -1.335 -18.395 1.00 97.00 103 VAL A N 1
ATOM 773 C CA . VAL A 1 103 ? 12.607 -2.783 -18.157 1.00 97.00 103 VAL A CA 1
ATOM 774 C C . VAL A 1 103 ? 12.755 -3.065 -16.666 1.00 97.00 103 VAL A C 1
ATOM 776 O O . VAL A 1 103 ? 11.956 -3.808 -16.107 1.00 97.00 103 VAL A O 1
ATOM 779 N N . ARG A 1 104 ? 13.667 -2.369 -15.975 1.00 97.06 104 ARG A N 1
ATOM 780 C CA . ARG A 1 104 ? 13.828 -2.512 -14.521 1.00 97.06 104 ARG A CA 1
ATOM 781 C C . ARG A 1 104 ? 12.540 -2.189 -13.757 1.00 97.06 104 ARG A C 1
ATOM 783 O O . ARG A 1 104 ? 12.216 -2.852 -12.777 1.00 97.06 104 ARG A O 1
ATOM 790 N N . LYS A 1 105 ? 11.795 -1.160 -14.174 1.00 96.62 105 LYS A N 1
ATOM 791 C CA . LYS A 1 105 ? 10.501 -0.814 -13.559 1.00 96.62 105 LYS A CA 1
ATOM 792 C C . LYS A 1 105 ? 9.427 -1.863 -13.835 1.00 96.62 105 LYS A C 1
ATOM 794 O O . LYS A 1 105 ? 8.608 -2.108 -12.953 1.00 96.62 105 LYS A O 1
ATOM 799 N N . ILE A 1 106 ? 9.425 -2.461 -15.024 1.00 96.31 106 ILE A N 1
ATOM 800 C CA . ILE A 1 106 ? 8.510 -3.551 -15.376 1.00 96.31 106 ILE A CA 1
ATOM 801 C C . ILE A 1 106 ? 8.816 -4.772 -14.511 1.00 96.31 106 ILE A C 1
ATOM 803 O O . ILE A 1 106 ? 7.914 -5.235 -13.829 1.00 96.31 106 ILE A O 1
ATOM 807 N N . GLU A 1 107 ? 10.075 -5.194 -14.407 1.00 95.62 107 GLU A N 1
ATOM 808 C CA . GLU A 1 107 ? 10.484 -6.311 -13.541 1.00 95.62 107 GLU A CA 1
ATOM 809 C C . GLU A 1 107 ? 10.096 -6.073 -12.071 1.00 95.62 107 GLU A C 1
ATOM 811 O O . GLU A 1 107 ? 9.556 -6.951 -11.401 1.00 95.62 107 GLU A O 1
ATOM 816 N N . GLN A 1 108 ? 10.298 -4.854 -11.557 1.00 95.12 108 GLN A N 1
ATOM 817 C CA . GLN A 1 108 ? 9.851 -4.483 -10.208 1.00 95.12 108 GLN A CA 1
ATOM 818 C C . GLN A 1 108 ? 8.324 -4.528 -10.059 1.00 95.12 108 GLN A C 1
ATOM 820 O O . GLN A 1 108 ? 7.813 -4.861 -8.988 1.00 95.12 108 GLN A O 1
ATOM 825 N N . SER A 1 109 ? 7.586 -4.148 -11.102 1.00 93.31 109 SER A N 1
ATOM 826 C CA . SER A 1 109 ? 6.126 -4.219 -11.113 1.00 93.31 109 SER A CA 1
ATOM 827 C C . SER A 1 109 ? 5.646 -5.666 -11.159 1.00 93.31 109 SER A C 1
ATOM 829 O O . SER A 1 109 ? 4.715 -6.011 -10.439 1.00 93.31 109 SER A O 1
ATOM 831 N N . GLU A 1 110 ? 6.287 -6.519 -11.955 1.00 93.12 110 GLU A N 1
ATOM 832 C CA . GLU A 1 110 ? 5.989 -7.948 -12.047 1.00 93.12 110 GLU A CA 1
ATOM 833 C C . GLU A 1 110 ? 6.202 -8.638 -10.699 1.00 93.12 110 GLU A C 1
ATOM 835 O O . GLU A 1 110 ? 5.279 -9.275 -10.204 1.00 93.12 110 GLU A O 1
ATOM 840 N N . GLN A 1 111 ? 7.319 -8.379 -10.013 1.00 93.81 111 GLN A N 1
ATOM 841 C CA . GLN A 1 111 ? 7.555 -8.882 -8.650 1.00 93.81 111 GLN A CA 1
ATOM 842 C C . GLN A 1 111 ? 6.464 -8.450 -7.655 1.00 93.81 111 GLN A C 1
ATOM 844 O O . GLN A 1 111 ? 6.058 -9.210 -6.774 1.00 93.81 111 GLN A O 1
ATOM 849 N N . ARG A 1 112 ? 5.955 -7.217 -7.776 1.00 91.62 112 ARG A N 1
ATOM 850 C CA . ARG A 1 112 ? 4.840 -6.743 -6.938 1.00 91.62 112 ARG A CA 1
ATOM 851 C C . ARG A 1 112 ? 3.529 -7.447 -7.278 1.00 91.62 112 ARG A C 1
ATOM 853 O O . ARG A 1 112 ? 2.756 -7.738 -6.369 1.00 91.62 112 ARG A O 1
ATOM 860 N N . LEU A 1 113 ? 3.280 -7.712 -8.558 1.00 92.31 113 LEU A N 1
ATOM 861 C CA . LEU A 1 113 ? 2.102 -8.447 -9.017 1.00 92.31 113 LEU A CA 1
ATOM 862 C C . LEU A 1 113 ? 2.158 -9.920 -8.595 1.00 92.31 113 LEU A C 1
ATOM 864 O O . LEU A 1 113 ? 1.135 -10.469 -8.201 1.00 92.31 113 LEU A O 1
ATOM 868 N N . GLU A 1 114 ? 3.338 -10.537 -8.570 1.00 93.12 114 GLU A N 1
ATOM 869 C CA . GLU A 1 114 ? 3.541 -11.889 -8.035 1.00 93.12 114 GLU A CA 1
ATOM 870 C C . GLU A 1 114 ? 3.224 -11.988 -6.533 1.00 93.12 114 GLU A C 1
ATOM 872 O O . GLU A 1 114 ? 2.766 -13.028 -6.059 1.00 93.12 114 GLU A O 1
ATOM 877 N N . MET A 1 115 ? 3.401 -10.898 -5.777 1.00 92.44 115 MET A N 1
ATOM 878 C CA . MET A 1 115 ? 3.044 -10.831 -4.354 1.00 92.44 115 MET A CA 1
ATOM 879 C C . MET A 1 115 ? 1.533 -10.639 -4.113 1.00 92.44 115 MET A C 1
ATOM 881 O O . MET A 1 115 ? 1.038 -10.931 -3.022 1.00 92.44 115 MET A O 1
ATOM 885 N N . LEU A 1 116 ? 0.773 -10.190 -5.117 1.00 94.94 116 LEU A N 1
ATOM 886 C CA . LEU A 1 116 ? -0.671 -9.954 -5.018 1.00 94.94 116 LEU A CA 1
ATOM 887 C C . LEU A 1 116 ? -1.488 -11.195 -4.596 1.00 94.94 116 LEU A C 1
ATOM 889 O O . LEU A 1 116 ? -2.292 -11.062 -3.676 1.00 94.94 116 LEU A O 1
ATOM 893 N N . PRO A 1 117 ? -1.281 -12.407 -5.150 1.00 92.94 117 PRO A N 1
ATOM 894 C CA . PRO A 1 117 ? -2.002 -13.602 -4.703 1.00 92.94 117 PRO A CA 1
ATOM 895 C C . PRO A 1 117 ? -1.639 -14.054 -3.279 1.00 92.94 117 PRO A C 1
ATOM 897 O O . PRO A 1 117 ? -2.401 -14.794 -2.656 1.00 92.94 117 PRO A O 1
ATOM 900 N N . ALA A 1 118 ? -0.479 -13.664 -2.741 1.00 94.81 118 ALA A N 1
ATOM 901 C CA . ALA A 1 118 ? -0.163 -13.892 -1.329 1.00 94.81 118 ALA A CA 1
ATOM 902 C C . ALA A 1 118 ? -0.914 -12.893 -0.436 1.00 94.81 118 ALA A C 1
ATOM 904 O O . ALA A 1 118 ? -1.478 -13.281 0.585 1.00 94.81 118 ALA A O 1
ATOM 905 N N . LEU A 1 119 ? -0.983 -11.626 -0.860 1.00 94.88 119 LEU A N 1
ATOM 906 C CA . LEU A 1 119 ? -1.763 -10.594 -0.183 1.00 94.88 119 LEU A CA 1
ATOM 907 C C . LEU A 1 119 ? -3.262 -10.923 -0.181 1.00 94.88 119 LEU A C 1
ATOM 909 O O . LEU A 1 119 ? -3.906 -10.787 0.852 1.00 94.88 119 LEU A O 1
ATOM 913 N N . GLU A 1 120 ? -3.804 -11.393 -1.304 1.00 95.94 120 GLU A N 1
ATOM 914 C CA . GLU A 1 120 ? -5.208 -11.798 -1.425 1.00 95.94 120 GLU A CA 1
ATOM 915 C C . GLU A 1 120 ? -5.547 -12.942 -0.465 1.00 95.94 120 GLU A C 1
ATOM 917 O O . GLU A 1 120 ? -6.544 -12.868 0.253 1.00 95.94 120 GLU A O 1
ATOM 922 N N . ARG A 1 121 ? -4.680 -13.961 -0.374 1.00 96.69 121 ARG A N 1
ATOM 923 C CA . ARG A 1 121 ? -4.833 -15.034 0.621 1.00 96.69 121 ARG A CA 1
ATOM 924 C C . ARG A 1 121 ? -4.780 -14.494 2.046 1.00 96.69 121 ARG A C 1
ATOM 926 O O . ARG A 1 121 ? -5.663 -14.811 2.832 1.00 96.69 121 ARG A O 1
ATOM 933 N N . GLY A 1 122 ? -3.819 -13.624 2.357 1.00 95.81 122 GLY A N 1
ATOM 934 C CA . GLY A 1 122 ? -3.731 -12.989 3.674 1.00 95.81 122 GLY A CA 1
ATOM 935 C C . GLY A 1 122 ? -4.973 -12.157 4.017 1.00 95.81 122 GLY A C 1
ATOM 936 O O . GLY A 1 122 ? -5.460 -12.205 5.142 1.00 95.81 122 GLY A O 1
ATOM 937 N N . MET A 1 123 ? -5.541 -11.433 3.049 1.00 96.62 123 MET A N 1
ATOM 938 C CA . MET A 1 123 ? -6.790 -10.689 3.235 1.00 96.62 123 MET A CA 1
ATOM 939 C C . MET A 1 123 ? -7.989 -11.616 3.454 1.00 96.62 123 MET A C 1
ATOM 941 O O . MET A 1 123 ? -8.806 -11.343 4.331 1.00 96.62 123 MET A O 1
ATOM 945 N N . ALA A 1 124 ? -8.087 -12.713 2.701 1.00 96.31 124 ALA A N 1
ATOM 946 C CA . ALA A 1 124 ? -9.133 -13.713 2.894 1.00 96.31 124 ALA A CA 1
ATOM 947 C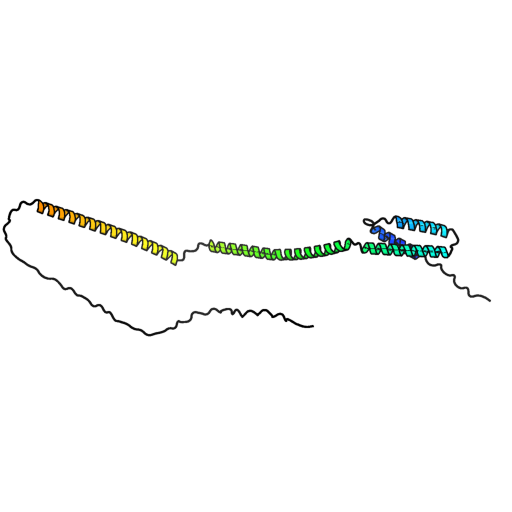 C . ALA A 1 124 ? -9.034 -14.380 4.277 1.00 96.31 124 ALA A C 1
ATOM 949 O O . ALA A 1 124 ? -10.044 -14.541 4.959 1.00 96.31 124 ALA A O 1
ATOM 950 N N . GLU A 1 125 ? -7.820 -14.701 4.731 1.00 96.94 125 GLU A N 1
ATOM 951 C CA . GLU A 1 125 ? -7.563 -15.238 6.071 1.00 96.94 125 GLU A CA 1
ATOM 952 C C . GLU A 1 125 ? -7.930 -14.238 7.173 1.00 96.94 125 GLU A C 1
ATOM 954 O O . GLU A 1 125 ? -8.551 -14.617 8.166 1.00 96.94 125 GLU A O 1
ATOM 959 N N . LEU A 1 126 ? -7.604 -12.952 6.997 1.00 96.44 126 LEU A N 1
ATOM 960 C CA . LEU A 1 126 ? -7.985 -11.900 7.942 1.00 96.44 126 LEU A CA 1
ATOM 961 C C . LEU A 1 126 ? -9.501 -11.728 8.022 1.00 96.44 126 LEU A C 1
ATOM 963 O O . LEU A 1 126 ? -10.031 -11.603 9.124 1.00 96.44 126 LEU A O 1
ATOM 967 N N . LEU A 1 127 ? -10.203 -11.746 6.887 1.00 96.25 127 LEU A N 1
ATOM 968 C CA . LEU A 1 127 ? -11.664 -11.688 6.872 1.00 96.25 127 LEU A CA 1
ATOM 969 C C . LEU A 1 127 ? -12.268 -12.901 7.579 1.00 96.25 127 LEU A C 1
ATOM 971 O O . LEU A 1 127 ? -13.086 -12.720 8.476 1.00 96.25 127 LEU A O 1
ATOM 975 N N . ALA A 1 128 ? -11.792 -14.111 7.278 1.00 95.62 128 ALA A N 1
ATOM 976 C CA . ALA A 1 128 ? -12.234 -15.323 7.963 1.00 95.62 128 ALA A CA 1
ATOM 977 C C . ALA A 1 128 ? -11.954 -15.270 9.476 1.00 95.62 128 ALA A C 1
ATOM 979 O O . ALA A 1 128 ? -12.773 -15.706 10.284 1.00 95.62 128 ALA A O 1
ATOM 980 N N . HIS A 1 129 ? -10.817 -14.701 9.888 1.00 95.69 129 HIS A N 1
ATOM 981 C CA . HIS A 1 129 ? -10.488 -14.525 11.300 1.00 95.69 129 HIS A CA 1
ATOM 982 C C . HIS A 1 129 ? -11.408 -13.508 11.985 1.00 95.69 129 HIS A C 1
ATOM 984 O O . HIS A 1 129 ? -11.882 -13.754 13.094 1.00 95.69 129 HIS A O 1
ATOM 990 N N . VAL A 1 130 ? -11.699 -12.384 11.328 1.00 94.81 130 VAL A N 1
ATOM 991 C CA . VAL A 1 130 ? -12.640 -11.377 11.832 1.00 94.81 130 VAL A CA 1
ATOM 992 C C . VAL A 1 130 ? -14.046 -11.959 11.936 1.00 94.81 130 VAL A C 1
ATOM 994 O O . VAL A 1 130 ? -14.691 -11.776 12.963 1.00 94.81 130 VAL A O 1
ATOM 997 N N . GLU A 1 131 ? -14.503 -12.703 10.932 1.00 93.06 131 GLU A N 1
ATOM 998 C CA . GLU A 1 131 ? -15.785 -13.409 10.966 1.00 93.06 131 GLU A CA 1
ATOM 999 C C . GLU A 1 131 ? -15.831 -14.429 12.108 1.00 93.06 131 GLU A C 1
ATOM 1001 O O . GLU A 1 131 ? -16.815 -14.484 12.842 1.00 93.06 131 GLU A O 1
ATOM 1006 N N . ALA A 1 132 ? -14.751 -15.179 12.340 1.00 91.38 132 ALA A N 1
ATOM 1007 C CA . ALA A 1 132 ? -14.658 -16.109 13.462 1.00 91.38 132 ALA A CA 1
ATOM 1008 C C . ALA A 1 132 ? -14.682 -15.395 14.824 1.00 91.38 132 ALA A C 1
ATOM 1010 O O . ALA A 1 132 ? -15.283 -15.902 15.772 1.00 91.38 132 ALA A O 1
ATOM 1011 N N . LEU A 1 133 ? -14.047 -14.227 14.953 1.00 91.00 133 LEU A N 1
ATOM 1012 C CA . LEU A 1 133 ? -14.103 -13.411 16.170 1.00 91.00 133 LEU A CA 1
ATOM 1013 C C . LEU A 1 133 ? -15.498 -12.820 16.387 1.00 91.00 133 LEU A C 1
ATOM 1015 O O . LEU A 1 133 ? -16.006 -12.844 17.506 1.00 91.00 133 LEU A O 1
ATOM 1019 N N . GLN A 1 134 ? -16.138 -12.334 15.325 1.00 88.50 134 GLN A N 1
ATOM 1020 C CA . GLN A 1 134 ? -17.511 -11.841 15.383 1.00 88.50 134 GLN A CA 1
ATOM 1021 C C . GLN A 1 134 ? -18.483 -12.963 15.736 1.00 88.50 134 GLN A C 1
ATOM 1023 O O . GLN A 1 134 ? -19.344 -12.756 16.578 1.00 88.50 134 GLN A O 1
ATOM 1028 N N . ALA A 1 135 ? -18.319 -14.162 15.178 1.00 85.88 135 ALA A N 1
ATOM 1029 C CA . ALA A 1 135 ? -19.122 -15.327 15.531 1.00 85.88 135 ALA A CA 1
ATOM 1030 C C . ALA A 1 135 ? -18.921 -15.741 16.998 1.00 85.88 135 ALA A C 1
ATOM 1032 O O . ALA A 1 135 ? -19.883 -16.113 17.659 1.00 85.88 135 ALA A O 1
ATOM 1033 N N . GLN A 1 136 ? -17.704 -15.626 17.536 1.00 82.56 136 GLN A N 1
ATOM 1034 C CA . GLN A 1 136 ? -17.430 -15.862 18.959 1.00 82.56 136 GLN A CA 1
ATOM 1035 C C . GLN A 1 136 ? -18.039 -14.791 19.874 1.00 82.56 136 GLN A C 1
ATOM 1037 O O . GLN A 1 136 ? -18.461 -15.109 20.980 1.00 82.56 136 GLN A O 1
ATOM 1042 N N . GLN A 1 137 ? -18.091 -13.532 19.433 1.00 78.88 137 GLN A N 1
ATOM 1043 C CA . GLN A 1 137 ? -18.710 -12.434 20.186 1.00 78.88 137 GLN A CA 1
ATOM 1044 C C . GLN A 1 137 ? -20.241 -12.415 20.071 1.00 78.88 137 GLN A C 1
ATOM 1046 O O . GLN A 1 137 ? -20.920 -12.002 21.006 1.00 78.88 137 GLN A O 1
ATOM 1051 N N . ALA A 1 138 ? -20.775 -12.826 18.919 1.00 74.12 138 ALA A N 1
ATOM 1052 C CA . ALA A 1 138 ? -22.204 -12.915 18.633 1.00 74.12 138 ALA A CA 1
ATOM 1053 C C . ALA A 1 138 ? -22.815 -14.233 19.116 1.00 74.12 138 ALA A C 1
ATOM 1055 O O . ALA A 1 138 ? -24.036 -14.314 19.271 1.00 74.12 138 ALA A O 1
ATOM 1056 N N . ALA A 1 139 ? -21.992 -15.255 19.373 1.00 67.19 139 ALA A N 1
ATOM 1057 C CA . ALA A 1 139 ? -22.414 -16.386 20.176 1.00 67.19 139 ALA A CA 1
ATOM 1058 C C . ALA A 1 139 ? -22.943 -15.818 21.499 1.00 67.19 139 ALA A C 1
ATOM 1060 O O . ALA A 1 139 ? -22.233 -15.034 22.139 1.00 67.19 139 ALA A O 1
ATOM 1061 N N . PRO A 1 140 ? -24.187 -16.144 21.895 1.00 61.16 140 PRO A N 1
ATOM 1062 C CA . PRO A 1 140 ? -24.713 -15.683 23.164 1.00 61.16 140 PRO A CA 1
ATOM 1063 C C . PRO A 1 140 ? -23.710 -16.104 24.228 1.00 61.16 140 PRO A C 1
ATOM 1065 O O . PRO A 1 140 ? -23.426 -17.293 24.388 1.00 61.16 140 PRO A O 1
ATOM 1068 N N . ALA A 1 141 ? -23.110 -15.117 24.894 1.00 63.88 141 ALA A N 1
ATOM 1069 C CA . ALA A 1 141 ? -22.305 -15.363 26.069 1.00 63.88 141 ALA A CA 1
ATOM 1070 C C . ALA A 1 141 ? -23.266 -15.971 27.086 1.00 63.88 141 ALA A C 1
ATOM 1072 O O . ALA A 1 141 ? -23.993 -15.237 27.755 1.00 63.88 141 ALA A O 1
ATOM 1073 N N . GLU A 1 142 ? -23.338 -17.305 27.114 1.00 64.31 142 GLU A N 1
ATOM 1074 C CA . GLU A 1 142 ? -24.111 -18.046 28.097 1.00 64.31 142 GLU A CA 1
ATOM 1075 C C . GLU A 1 142 ? -23.708 -17.461 29.448 1.00 64.31 142 GLU A C 1
ATOM 1077 O O . GLU A 1 142 ? -22.523 -17.526 29.812 1.00 64.31 142 GLU A O 1
ATOM 1082 N N . PRO A 1 143 ? -24.631 -16.764 30.137 1.00 64.50 143 PRO A N 1
ATOM 1083 C CA . PRO A 1 143 ? -24.282 -16.047 31.341 1.00 64.50 143 PRO A CA 1
ATOM 1084 C C . PRO A 1 143 ? -23.735 -17.090 32.294 1.00 64.50 143 PRO A C 1
ATOM 1086 O O . PRO A 1 143 ? -24.435 -18.048 32.633 1.00 64.50 143 PRO A O 1
ATOM 1089 N N . SER A 1 144 ? -22.462 -16.925 32.671 1.00 77.88 144 SER A N 1
ATOM 1090 C CA . SER A 1 144 ? -21.771 -17.875 33.538 1.00 77.88 144 SER A CA 1
ATOM 1091 C C . SER A 1 144 ? -22.720 -18.281 34.667 1.00 77.88 144 SER A C 1
ATOM 1093 O O . SER A 1 144 ? -23.357 -17.402 35.260 1.00 77.88 144 SER A O 1
ATOM 1095 N N . PRO A 1 145 ? -22.864 -19.578 34.981 1.00 80.38 145 PRO A N 1
ATOM 1096 C CA . PRO A 1 145 ? -23.802 -20.025 36.009 1.00 80.38 145 PRO A CA 1
ATOM 1097 C C . PRO A 1 145 ? -23.567 -19.302 37.345 1.00 80.38 145 PRO A C 1
ATOM 1099 O O . PRO A 1 145 ? -24.516 -19.072 38.092 1.00 80.38 145 PRO A O 1
ATOM 1102 N N . ALA A 1 146 ? -22.333 -18.846 37.596 1.00 83.81 146 ALA A N 1
ATOM 1103 C CA . ALA A 1 146 ? -21.977 -17.983 38.717 1.00 83.81 146 ALA A CA 1
ATOM 1104 C C . ALA A 1 146 ? -22.609 -16.577 38.648 1.00 83.81 146 ALA A C 1
ATOM 1106 O O . ALA A 1 146 ? -23.100 -16.091 39.661 1.00 83.81 146 ALA A O 1
ATOM 1107 N N . LEU A 1 147 ? -22.644 -15.930 37.477 1.00 89.06 147 LEU A N 1
ATOM 1108 C CA . LEU A 1 147 ? -23.319 -14.637 37.280 1.00 89.06 147 LEU A CA 1
ATOM 1109 C C . LEU A 1 147 ? -24.835 -14.769 37.449 1.00 89.06 147 LEU A C 1
ATOM 1111 O O . LEU A 1 147 ? -25.463 -13.908 38.056 1.00 89.06 147 LEU A O 1
ATOM 1115 N N . THR A 1 148 ? -25.417 -15.867 36.965 1.00 89.38 148 THR A N 1
ATOM 1116 C CA . THR A 1 148 ? -26.853 -16.145 37.123 1.00 89.38 148 THR A CA 1
ATOM 1117 C C . THR A 1 148 ? -27.216 -16.439 38.583 1.00 89.38 148 THR A C 1
ATOM 1119 O O . THR A 1 148 ? -28.247 -15.973 39.071 1.00 89.38 148 THR A O 1
ATOM 1122 N N . ALA A 1 149 ? -26.365 -17.176 39.304 1.00 92.31 149 ALA A N 1
ATOM 1123 C CA . ALA A 1 149 ? -26.510 -17.380 40.744 1.00 92.31 149 ALA A CA 1
ATOM 1124 C C . ALA A 1 149 ? -26.394 -16.052 41.507 1.00 92.31 149 ALA A C 1
ATOM 1126 O O . ALA A 1 149 ? -27.284 -15.721 42.283 1.00 92.31 149 ALA A O 1
ATOM 1127 N N . LEU A 1 150 ? -25.381 -15.239 41.194 1.00 94.44 150 LEU A N 1
ATOM 1128 C CA . LEU A 1 150 ? -25.189 -13.926 41.804 1.00 94.44 150 LEU A CA 1
ATOM 1129 C C . LEU A 1 150 ? -26.375 -12.987 41.546 1.00 94.44 150 LEU A C 1
ATOM 1131 O O . LEU A 1 150 ? -26.821 -12.303 42.460 1.00 94.44 150 LEU A O 1
ATOM 1135 N N . ALA A 1 151 ? -26.923 -12.967 40.328 1.00 94.00 151 ALA A N 1
ATOM 1136 C CA . ALA A 1 151 ? -28.107 -12.170 40.008 1.00 94.00 151 ALA A CA 1
ATOM 1137 C C . ALA A 1 151 ? -29.317 -12.583 40.863 1.00 94.00 151 ALA A C 1
ATOM 1139 O O . ALA A 1 151 ? -30.031 -11.723 41.384 1.00 94.00 151 ALA A O 1
ATOM 1140 N N . ARG A 1 152 ? -29.514 -13.894 41.063 1.00 95.62 152 ARG A N 1
ATOM 1141 C CA . ARG A 1 152 ? -30.568 -14.426 41.937 1.00 95.62 152 ARG A CA 1
ATOM 1142 C C . ARG A 1 152 ? -30.333 -14.049 43.403 1.00 95.62 152 ARG A C 1
ATOM 1144 O O . ARG A 1 152 ? -31.284 -13.660 44.080 1.00 95.62 152 ARG A O 1
ATOM 1151 N N . ASP A 1 153 ? -29.092 -14.112 43.874 1.00 95.75 153 ASP A N 1
ATOM 1152 C CA . ASP A 1 153 ? -28.729 -13.755 45.249 1.00 95.75 153 ASP A CA 1
ATOM 1153 C C . ASP A 1 153 ? -28.921 -12.257 45.514 1.00 95.75 153 ASP A C 1
ATOM 1155 O O . ASP A 1 153 ? -29.476 -11.879 46.545 1.00 95.75 153 ASP A O 1
ATOM 1159 N N . VAL A 1 154 ? -28.548 -11.395 44.561 1.00 97.19 154 VAL A N 1
ATOM 1160 C CA . VAL A 1 154 ? -28.782 -9.943 44.634 1.00 97.19 154 VAL A CA 1
ATOM 1161 C C . VAL A 1 154 ? -30.276 -9.638 44.686 1.00 97.19 154 VAL A C 1
ATOM 1163 O O . VAL A 1 154 ? -30.713 -8.816 45.491 1.00 97.19 154 VAL A O 1
ATOM 1166 N N . GLU A 1 155 ? -31.082 -10.316 43.869 1.00 97.50 155 GLU A N 1
ATOM 1167 C CA . GLU A 1 155 ? -32.529 -10.131 43.899 1.00 97.50 155 GLU A CA 1
ATOM 1168 C C . GLU A 1 155 ? -33.141 -10.632 45.217 1.00 97.50 155 GLU A C 1
ATOM 1170 O O . GLU A 1 155 ? -34.028 -9.987 45.778 1.00 97.50 155 GLU A O 1
ATOM 1175 N N . SER A 1 156 ? -32.638 -11.742 45.765 1.00 97.56 156 SER A N 1
ATOM 1176 C CA . SER A 1 156 ? -33.036 -12.225 47.089 1.00 97.56 156 SER A CA 1
ATOM 1177 C C . SER A 1 156 ? -32.660 -11.238 48.194 1.00 97.56 156 SER A C 1
ATOM 1179 O O . SER A 1 156 ? -33.471 -10.984 49.083 1.00 97.56 156 SER A O 1
ATOM 1181 N N . LEU A 1 157 ? -31.455 -10.668 48.149 1.00 97.38 157 LEU A N 1
ATOM 1182 C CA . LEU A 1 157 ? -30.996 -9.688 49.129 1.00 97.38 157 LEU A CA 1
ATOM 1183 C C . LEU A 1 157 ? -31.855 -8.424 49.081 1.00 97.38 157 LEU A C 1
ATOM 1185 O O . LEU A 1 157 ? -32.271 -7.930 50.126 1.00 97.38 157 LEU A O 1
ATOM 1189 N N . ARG A 1 158 ? -32.180 -7.947 47.875 1.00 97.81 158 ARG A N 1
ATOM 1190 C CA . ARG A 1 158 ? -33.061 -6.796 47.677 1.00 97.81 158 ARG A CA 1
ATOM 1191 C C . ARG A 1 158 ? -34.449 -7.034 48.274 1.00 97.81 158 ARG A C 1
ATOM 1193 O O . ARG A 1 158 ? -34.936 -6.180 49.006 1.00 97.81 158 ARG A O 1
ATOM 1200 N N . ARG A 1 159 ? -35.062 -8.196 48.017 1.00 97.88 159 ARG A N 1
ATOM 1201 C CA . ARG A 1 159 ? -36.364 -8.553 48.614 1.00 97.88 159 ARG A CA 1
ATOM 1202 C C . ARG A 1 159 ? -36.291 -8.590 50.142 1.00 97.88 159 ARG A C 1
ATOM 1204 O O . ARG A 1 159 ? -37.131 -7.997 50.808 1.00 97.88 159 ARG A O 1
ATOM 1211 N N . ASN A 1 160 ? -35.248 -9.212 50.693 1.00 97.50 160 ASN A N 1
ATOM 1212 C CA . ASN A 1 160 ? -35.038 -9.268 52.141 1.00 97.50 160 ASN A CA 1
ATOM 1213 C C . ASN A 1 160 ? -34.877 -7.871 52.756 1.00 97.50 160 ASN A C 1
ATOM 1215 O O . ASN A 1 160 ? -35.376 -7.623 53.852 1.00 97.50 160 ASN A O 1
ATOM 1219 N N . GLN A 1 161 ? -34.196 -6.961 52.057 1.00 97.75 161 GLN A N 1
ATOM 1220 C CA . GLN A 1 161 ? -34.032 -5.579 52.493 1.00 97.75 161 GLN A CA 1
ATOM 1221 C C . GLN A 1 161 ? -35.361 -4.816 52.469 1.00 97.75 161 GLN A C 1
ATOM 1223 O O . GLN A 1 161 ? -35.713 -4.188 53.462 1.00 97.75 161 GLN A O 1
ATOM 1228 N N . GLU A 1 162 ? -36.133 -4.926 51.386 1.00 98.00 162 GLU A N 1
ATOM 1229 C CA . GLU A 1 162 ? -37.461 -4.307 51.280 1.00 98.00 162 GLU A CA 1
ATOM 1230 C C . GLU A 1 162 ? -38.423 -4.818 52.374 1.00 98.00 162 GLU A C 1
ATOM 1232 O O . GLU A 1 162 ? -39.207 -4.043 52.930 1.00 98.00 162 GLU A O 1
ATOM 1237 N N . ASP A 1 163 ? -38.344 -6.103 52.727 1.00 97.75 163 ASP A N 1
ATOM 1238 C CA . ASP A 1 163 ? -39.132 -6.695 53.811 1.00 97.75 163 ASP A CA 1
ATOM 1239 C C . ASP A 1 163 ? -38.660 -6.245 55.201 1.00 97.75 163 ASP A C 1
ATOM 1241 O O . ASP A 1 163 ? -39.488 -5.979 56.077 1.00 97.75 163 ASP A O 1
ATOM 1245 N N . ALA A 1 164 ? -37.346 -6.132 55.418 1.00 96.69 164 ALA A N 1
ATOM 1246 C CA . ALA A 1 164 ? -36.791 -5.597 56.659 1.00 96.69 164 ALA A CA 1
ATOM 1247 C C . ALA A 1 164 ? -37.214 -4.135 56.866 1.00 96.69 164 ALA A C 1
ATOM 1249 O O . ALA A 1 164 ? -37.728 -3.797 57.932 1.00 96.69 164 ALA A O 1
ATOM 1250 N N . ASP A 1 165 ? -37.103 -3.305 55.827 1.00 97.75 165 ASP A N 1
ATOM 1251 C CA . ASP A 1 165 ? -37.530 -1.905 55.854 1.00 97.75 165 ASP A CA 1
ATOM 1252 C C . ASP A 1 165 ? -39.023 -1.777 56.167 1.00 97.75 165 ASP A C 1
ATOM 1254 O O . ASP A 1 165 ? -39.431 -0.914 56.950 1.00 97.75 165 ASP A O 1
ATOM 1258 N N . ARG A 1 166 ? -39.858 -2.653 55.590 1.00 97.81 166 ARG A N 1
ATOM 1259 C CA . ARG A 1 166 ? -41.296 -2.681 55.877 1.00 97.81 166 ARG A CA 1
ATOM 1260 C C . ARG A 1 166 ? -41.567 -3.016 57.340 1.00 97.81 166 ARG A C 1
ATOM 1262 O O . ARG A 1 166 ? -42.298 -2.276 57.990 1.00 97.81 166 ARG A O 1
ATOM 1269 N N . ARG A 1 167 ? -40.925 -4.057 57.879 1.00 97.50 167 ARG A N 1
ATOM 1270 C CA . ARG A 1 167 ? -41.058 -4.425 59.299 1.00 97.50 167 ARG A CA 1
ATOM 1271 C C . ARG A 1 167 ? -40.605 -3.300 60.221 1.00 97.50 167 ARG A C 1
ATOM 1273 O O . ARG A 1 167 ? -41.270 -3.035 61.215 1.00 97.50 167 ARG A O 1
ATOM 1280 N N . THR A 1 168 ? -39.506 -2.616 59.906 1.00 97.25 168 THR A N 1
ATOM 1281 C CA . THR A 1 168 ? -39.042 -1.473 60.702 1.00 97.25 168 THR A CA 1
ATOM 1282 C C . THR A 1 168 ? -40.050 -0.327 60.674 1.00 97.25 168 THR A C 1
ATOM 1284 O O . THR A 1 168 ? -40.323 0.254 61.722 1.00 97.25 168 THR A O 1
ATOM 1287 N N . ARG A 1 169 ? -40.654 -0.021 59.518 1.00 97.56 169 ARG A N 1
ATOM 1288 C CA . ARG A 1 169 ? -41.728 0.984 59.431 1.00 97.56 169 ARG A CA 1
ATOM 1289 C C . ARG A 1 169 ? -42.945 0.579 60.256 1.00 97.56 169 ARG A C 1
ATOM 1291 O O . ARG A 1 169 ? -43.391 1.365 61.077 1.00 97.56 169 ARG A O 1
ATOM 1298 N N . GLU A 1 170 ? -43.409 -0.661 60.120 1.00 97.56 170 GLU A N 1
ATOM 1299 C CA . GLU A 1 170 ? -44.528 -1.193 60.909 1.00 97.56 170 GLU A CA 1
ATOM 1300 C C . GLU A 1 170 ? -44.247 -1.133 62.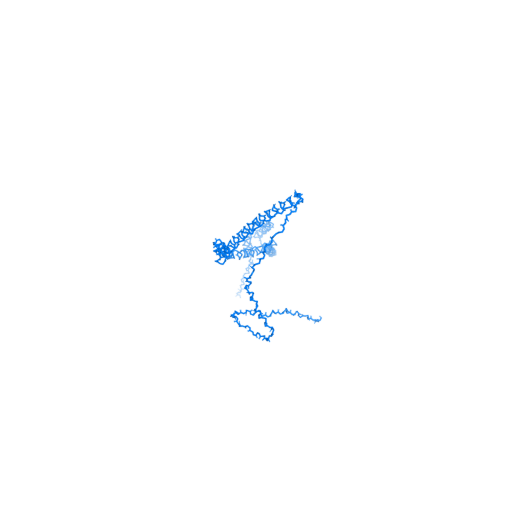421 1.00 97.56 170 GLU A C 1
ATOM 1302 O O . GLU A 1 170 ? -45.123 -0.780 63.209 1.00 97.56 170 GLU A O 1
ATOM 1307 N N . GLN A 1 171 ? -43.011 -1.427 62.839 1.00 97.19 171 GLN A N 1
ATOM 1308 C CA . GLN A 1 171 ? -42.582 -1.320 64.235 1.00 97.19 171 GLN A CA 1
ATOM 1309 C C . GLN A 1 171 ? -42.548 0.131 64.727 1.00 97.19 171 GLN A C 1
ATOM 1311 O O . GLN A 1 171 ? -42.997 0.399 65.842 1.00 97.19 171 GLN A O 1
ATOM 1316 N N . LEU A 1 172 ? -42.040 1.067 63.919 1.00 97.81 172 LEU A N 1
ATOM 1317 C CA . LEU A 1 172 ? -42.036 2.493 64.251 1.00 97.81 172 LEU A CA 1
ATOM 1318 C C . LEU A 1 172 ? -43.457 3.054 64.329 1.00 97.81 172 LEU A C 1
ATOM 1320 O O . LEU A 1 172 ? -43.766 3.780 65.269 1.00 97.81 172 LEU A O 1
ATOM 1324 N N . ASP A 1 173 ? -44.339 2.671 63.410 1.00 97.88 173 ASP A N 1
ATOM 1325 C CA . ASP A 1 173 ? -45.745 3.078 63.425 1.00 97.88 173 ASP A CA 1
ATOM 1326 C C . ASP A 1 173 ? -46.471 2.520 64.656 1.00 97.88 173 ASP A C 1
ATOM 1328 O O . ASP A 1 173 ? -47.200 3.246 65.338 1.00 97.88 173 ASP A O 1
ATOM 1332 N N . ALA A 1 174 ? -46.220 1.256 65.013 1.00 97.81 174 ALA A N 1
ATOM 1333 C CA . ALA A 1 174 ? -46.751 0.660 66.235 1.00 97.81 174 ALA A CA 1
ATOM 1334 C C . ALA A 1 174 ? -46.238 1.377 67.497 1.00 97.81 174 ALA A C 1
ATOM 1336 O O . ALA A 1 174 ? -47.029 1.656 68.402 1.00 97.81 174 ALA A O 1
ATOM 1337 N N . ALA A 1 175 ? -44.943 1.710 67.551 1.00 97.25 175 ALA A N 1
ATOM 1338 C CA . ALA A 1 175 ? -44.333 2.450 68.654 1.00 97.25 175 ALA A CA 1
ATOM 1339 C C . ALA A 1 175 ? -44.858 3.894 68.749 1.00 97.25 175 ALA A C 1
ATOM 1341 O O . ALA A 1 175 ? -45.151 4.374 69.840 1.00 97.25 175 ALA A O 1
ATOM 1342 N N . HIS A 1 176 ? -45.058 4.586 67.627 1.00 96.75 176 HIS A N 1
ATOM 1343 C CA . HIS A 1 176 ? -45.709 5.896 67.624 1.00 96.75 176 HIS A CA 1
ATOM 1344 C C . HIS A 1 176 ? -47.162 5.801 68.090 1.00 96.75 176 HIS A C 1
ATOM 1346 O O . HIS A 1 176 ? -47.607 6.632 68.879 1.00 96.75 176 HIS A O 1
ATOM 1352 N N . GLY A 1 177 ? -47.891 4.761 67.682 1.00 96.56 177 GLY A N 1
ATOM 1353 C CA . GLY A 1 177 ? -49.247 4.511 68.159 1.00 96.56 177 GLY A CA 1
ATOM 1354 C C . GLY A 1 177 ? -49.317 4.254 69.670 1.00 96.56 177 GLY A C 1
ATOM 1355 O O . GLY A 1 177 ? -50.256 4.707 70.326 1.00 96.56 177 GLY A O 1
ATOM 1356 N N . THR A 1 178 ? -48.343 3.545 70.253 1.00 96.06 178 THR A N 1
ATOM 1357 C CA . THR A 1 178 ? -48.279 3.345 71.712 1.00 96.06 178 THR A CA 1
ATOM 1358 C C . THR A 1 178 ? -47.877 4.623 72.439 1.00 96.06 178 THR A C 1
ATOM 1360 O O . THR A 1 178 ? -48.530 4.963 73.424 1.00 96.06 178 THR A O 1
ATOM 1363 N N . LEU A 1 179 ? -46.873 5.354 71.945 1.00 97.06 179 LEU A N 1
ATOM 1364 C CA . LEU A 1 179 ? -46.450 6.639 72.508 1.00 97.06 179 LEU A CA 1
ATOM 1365 C C . LEU A 1 179 ? -47.573 7.680 72.455 1.00 97.06 179 LEU A C 1
ATOM 1367 O O . LEU A 1 179 ? -47.779 8.378 73.442 1.00 97.06 179 LEU A O 1
ATOM 1371 N N . GLY A 1 180 ? -48.350 7.734 71.369 1.00 96.19 180 GLY A N 1
ATOM 1372 C CA . GLY A 1 180 ? -49.537 8.585 71.260 1.00 96.19 180 GLY A CA 1
ATOM 1373 C C . GLY A 1 180 ? -50.565 8.269 72.346 1.00 96.19 180 GLY A C 1
ATOM 1374 O O . GLY A 1 180 ? -50.946 9.150 73.108 1.00 96.19 180 GLY A O 1
ATOM 1375 N N . ARG A 1 181 ? -50.910 6.984 72.529 1.00 97.06 181 ARG A N 1
ATOM 1376 C CA . ARG A 1 181 ? -51.816 6.563 73.616 1.00 97.06 181 ARG A CA 1
ATOM 1377 C C . ARG A 1 181 ? -51.263 6.863 75.011 1.00 97.06 181 ARG A C 1
ATOM 1379 O O . ARG A 1 181 ? -52.030 7.187 75.916 1.00 97.06 181 ARG A O 1
ATOM 1386 N N . MET A 1 182 ? -49.951 6.719 75.218 1.00 97.69 182 MET A N 1
ATOM 1387 C CA . MET A 1 182 ? -49.310 7.091 76.483 1.00 97.69 182 MET A CA 1
ATOM 1388 C C . MET A 1 182 ? -49.399 8.602 76.720 1.00 97.69 182 MET A C 1
ATOM 1390 O O . MET A 1 182 ? -49.724 9.010 77.833 1.00 97.69 182 MET A O 1
ATOM 1394 N N . ALA A 1 183 ? -49.175 9.418 75.687 1.00 96.75 183 ALA A N 1
ATOM 1395 C CA . ALA A 1 183 ? -49.307 10.869 75.755 1.00 96.75 183 ALA A CA 1
ATOM 1396 C C . ALA A 1 183 ? -50.752 11.298 76.064 1.00 96.75 183 ALA A C 1
ATOM 1398 O O . ALA A 1 183 ? -50.957 12.082 76.988 1.00 96.75 183 ALA A O 1
ATOM 1399 N N . ASP A 1 184 ? -51.750 10.717 75.389 1.00 96.56 184 ASP A N 1
ATOM 1400 C CA . ASP A 1 184 ? -53.173 10.984 75.650 1.00 96.56 184 ASP A CA 1
ATOM 1401 C C . ASP A 1 184 ? -53.555 10.647 77.099 1.00 96.56 184 ASP A C 1
ATOM 1403 O O . ASP A 1 184 ? -54.258 11.402 77.775 1.00 96.56 184 ASP A O 1
ATOM 1407 N N . ARG A 1 185 ? -53.050 9.521 77.619 1.00 95.69 185 ARG A N 1
ATOM 1408 C CA . ARG A 1 185 ? -53.298 9.108 79.003 1.00 95.69 185 ARG A CA 1
ATOM 1409 C C . ARG A 1 185 ? -52.627 10.038 80.013 1.00 95.69 185 ARG A C 1
ATOM 1411 O O . ARG A 1 185 ? -53.247 10.358 81.023 1.00 95.69 185 ARG A O 1
ATOM 1418 N N . LEU A 1 186 ? -51.396 10.485 79.753 1.00 96.19 186 LEU A N 1
ATOM 1419 C CA . LEU A 1 186 ? -50.710 11.468 80.598 1.00 96.19 186 LEU A CA 1
ATOM 1420 C C . LEU A 1 186 ? -51.444 12.814 80.603 1.00 96.19 186 LEU A C 1
ATOM 1422 O O . LEU A 1 186 ? -51.642 13.378 81.676 1.00 96.19 186 LEU A O 1
ATOM 1426 N N . ALA A 1 187 ? -51.919 13.283 79.446 1.00 95.56 187 ALA A N 1
ATOM 1427 C CA . ALA A 1 187 ? -52.716 14.504 79.344 1.00 95.56 187 ALA A CA 1
ATOM 1428 C C . ALA A 1 187 ? -54.047 14.388 80.108 1.00 95.56 187 ALA A C 1
ATOM 1430 O O . ALA A 1 187 ? -54.419 15.294 80.853 1.00 95.56 187 ALA A O 1
ATOM 1431 N N . SER A 1 188 ? -54.736 13.245 79.993 1.00 93.50 188 SER A N 1
ATOM 1432 C CA . SER A 1 188 ? -55.959 12.969 80.758 1.00 93.50 188 SER A CA 1
ATOM 1433 C C . SER A 1 188 ? -55.715 12.975 82.270 1.00 93.50 188 SER A C 1
ATOM 1435 O O . SER A 1 188 ? -56.538 13.514 83.007 1.00 93.50 188 SER A O 1
ATOM 1437 N N . ILE A 1 189 ? -54.608 12.388 82.739 1.00 94.50 189 ILE A N 1
ATOM 1438 C CA . ILE A 1 189 ? -54.236 12.387 84.162 1.00 94.50 189 ILE A CA 1
ATOM 1439 C C . ILE A 1 189 ? -53.881 13.808 84.627 1.00 94.50 189 ILE A C 1
ATOM 1441 O O . ILE A 1 189 ? -54.291 14.216 85.711 1.00 94.50 189 ILE A O 1
ATOM 1445 N N . GLU A 1 190 ? -53.162 14.592 83.816 1.00 94.75 190 GLU A N 1
ATOM 1446 C CA . GLU A 1 190 ? -52.830 15.985 84.146 1.00 94.75 190 GLU A CA 1
ATOM 1447 C C . GLU A 1 190 ? -54.090 16.849 84.298 1.00 94.75 190 GLU A C 1
ATOM 1449 O O . GLU A 1 190 ? -54.194 17.642 85.239 1.00 94.75 190 GLU A O 1
ATOM 1454 N N . GLN A 1 191 ? -55.057 16.693 83.393 1.00 89.69 191 GLN A N 1
ATOM 1455 C CA . GLN A 1 191 ? -56.304 17.447 83.438 1.00 89.69 191 GLN A CA 1
ATOM 1456 C C . GLN A 1 191 ? -57.147 17.103 84.675 1.00 89.69 191 GLN A C 1
ATOM 1458 O O . GLN A 1 191 ? -57.712 18.012 85.282 1.00 89.69 191 GLN A O 1
ATOM 1463 N N . ASP A 1 192 ? -57.180 15.833 85.089 1.00 88.88 192 ASP A N 1
ATOM 1464 C CA . ASP A 1 192 ? -57.833 15.405 86.334 1.00 88.88 192 ASP A CA 1
ATOM 1465 C C . ASP A 1 192 ? -57.143 16.017 87.571 1.00 88.88 192 ASP A C 1
ATOM 1467 O O . ASP A 1 192 ? -57.796 16.621 88.424 1.00 88.88 192 ASP A O 1
ATOM 1471 N N . LEU A 1 193 ? -55.801 16.000 87.618 1.00 85.38 193 LEU A N 1
ATOM 1472 C CA . LEU A 1 193 ? -55.031 16.625 88.704 1.00 85.38 193 LEU A CA 1
ATOM 1473 C C . LEU A 1 193 ? -55.223 18.147 88.800 1.00 85.38 193 LEU A C 1
ATOM 1475 O O . LEU A 1 193 ? -55.247 18.686 89.907 1.00 85.38 193 LEU A O 1
ATOM 1479 N N . ARG A 1 194 ? -55.339 18.858 87.669 1.00 80.50 194 ARG A N 1
ATOM 1480 C CA . ARG A 1 194 ? -55.611 20.309 87.658 1.00 80.50 194 ARG A CA 1
ATOM 1481 C C . ARG A 1 194 ? -57.081 20.637 87.943 1.00 80.50 194 ARG A C 1
ATOM 1483 O O . ARG A 1 194 ? -57.363 21.731 88.428 1.00 80.50 194 ARG A O 1
ATOM 1490 N N . GLY A 1 195 ? -57.999 19.728 87.614 1.00 65.12 195 GLY A N 1
ATOM 1491 C CA . GLY A 1 195 ? -59.447 19.913 87.731 1.00 65.12 195 GLY A CA 1
ATOM 1492 C C . GLY A 1 195 ? -60.052 19.505 89.077 1.00 65.12 195 GLY A C 1
ATOM 1493 O O . GLY A 1 195 ? -61.169 19.921 89.382 1.00 65.12 195 GLY A O 1
ATOM 1494 N N . ALA A 1 196 ? -59.350 18.724 89.900 1.00 51.78 196 ALA A N 1
ATOM 1495 C CA . ALA A 1 196 ? -59.882 18.245 91.173 1.00 51.78 196 ALA A CA 1
ATOM 1496 C C . ALA A 1 196 ? -59.935 19.350 92.260 1.00 51.78 196 ALA A C 1
ATOM 1498 O O . ALA A 1 196 ? -58.890 19.863 92.675 1.00 51.78 196 ALA A O 1
ATOM 1499 N N . PRO A 1 197 ? -61.114 19.694 92.826 1.00 52.25 197 PRO A N 1
ATOM 1500 C CA . PRO A 1 197 ? -61.171 20.442 94.076 1.00 52.25 197 PRO A CA 1
ATOM 1501 C C . PRO A 1 197 ? -60.676 19.547 95.221 1.00 52.25 197 PRO A C 1
ATOM 1503 O O . PRO A 1 197 ? -61.161 18.429 95.397 1.00 52.25 197 PRO A O 1
ATOM 1506 N N . ARG A 1 198 ? -59.716 20.037 96.024 1.00 51.09 198 ARG A N 1
ATOM 1507 C CA . ARG A 1 198 ? -59.213 19.331 97.217 1.00 51.09 198 ARG A CA 1
ATOM 1508 C C . ARG A 1 198 ? -60.378 18.950 98.136 1.00 51.09 198 ARG A C 1
ATOM 1510 O O . ARG A 1 198 ? -60.926 19.802 98.833 1.00 51.09 198 ARG A O 1
ATOM 1517 N N . ARG A 1 199 ? -60.697 17.657 98.193 1.00 44.19 199 ARG A N 1
ATOM 1518 C CA . ARG A 1 199 ? -61.523 17.048 99.240 1.00 44.19 199 ARG A CA 1
ATOM 1519 C C . ARG A 1 199 ? -60.746 15.882 99.859 1.00 44.19 199 ARG A C 1
ATOM 1521 O O . ARG A 1 199 ? -60.171 15.099 99.107 1.00 44.19 199 ARG A O 1
ATOM 1528 N N . PRO A 1 200 ? -60.678 15.770 101.197 1.00 46.22 200 PRO A N 1
ATOM 1529 C CA . PRO A 1 200 ? -59.942 14.693 101.836 1.00 46.22 200 PRO A CA 1
ATOM 1530 C C . PRO A 1 200 ? -60.758 13.400 101.765 1.00 46.22 200 PRO A C 1
ATOM 1532 O O . PRO A 1 200 ? -61.972 13.415 101.979 1.00 46.22 200 PRO A O 1
ATOM 1535 N N . VAL A 1 201 ? -60.077 12.290 101.490 1.00 48.16 201 VAL A N 1
ATOM 1536 C CA . VAL A 1 201 ? -60.609 10.932 101.649 1.00 48.16 201 VAL A CA 1
ATOM 1537 C C . VAL A 1 201 ? -59.833 10.271 102.797 1.00 48.16 201 VAL A C 1
ATOM 1539 O O . VAL A 1 201 ? -58.606 10.407 102.835 1.00 48.16 201 VAL A O 1
ATOM 1542 N N . PRO A 1 202 ? -60.521 9.634 103.763 1.00 46.56 202 PRO A N 1
ATOM 1543 C CA . PRO A 1 202 ? -59.892 8.971 104.896 1.00 46.56 202 PRO A CA 1
ATOM 1544 C C . PRO A 1 202 ? -59.227 7.650 104.487 1.00 46.56 202 PRO A C 1
ATOM 1546 O O . PRO A 1 202 ? -59.554 7.051 103.464 1.00 46.56 202 PRO A O 1
ATOM 1549 N N . ALA A 1 203 ? -58.271 7.243 105.318 1.00 48.47 203 ALA A N 1
ATOM 1550 C CA . ALA A 1 203 ? -57.499 6.016 105.223 1.00 48.47 203 ALA A CA 1
ATOM 1551 C C . ALA A 1 203 ? -58.326 4.774 105.582 1.00 48.47 203 ALA A C 1
ATOM 1553 O O . ALA A 1 203 ? -59.101 4.829 106.529 1.00 48.47 203 ALA A O 1
ATOM 1554 N N . ASP A 1 204 ? -58.064 3.668 104.882 1.00 41.22 204 ASP A N 1
ATOM 1555 C CA . ASP A 1 204 ? -58.053 2.316 105.449 1.00 41.22 204 ASP A CA 1
ATOM 1556 C C . ASP A 1 204 ? -57.221 1.382 104.546 1.00 41.22 204 ASP A C 1
ATOM 1558 O O . ASP A 1 204 ? -57.450 1.280 103.340 1.00 41.22 204 ASP A O 1
ATOM 1562 N N . GLY A 1 205 ? -56.202 0.749 105.140 1.00 40.22 205 GLY A N 1
ATOM 1563 C CA . GLY A 1 205 ? -55.495 -0.428 104.603 1.00 40.22 205 GLY A CA 1
ATOM 1564 C C . GLY A 1 205 ? -56.190 -1.733 105.047 1.00 40.22 205 GLY A C 1
ATOM 1565 O O . GLY A 1 205 ? -57.258 -1.628 105.649 1.00 40.22 205 GLY A O 1
ATOM 1566 N N . PRO A 1 206 ? -55.629 -2.953 104.834 1.00 49.47 206 PRO A N 1
ATOM 1567 C CA . PRO A 1 206 ? -54.191 -3.253 104.903 1.00 49.47 206 PRO A CA 1
ATOM 1568 C C . PRO A 1 206 ? -53.611 -4.271 103.876 1.00 49.47 206 PRO A C 1
ATOM 1570 O O . PRO A 1 206 ? -54.317 -5.061 103.261 1.00 49.47 206 PRO A O 1
ATOM 1573 N N . ALA A 1 207 ? -52.275 -4.225 103.783 1.00 40.75 207 ALA A N 1
ATOM 1574 C CA . ALA A 1 207 ? -51.287 -5.317 103.719 1.00 40.75 207 ALA A CA 1
ATOM 1575 C C . ALA A 1 207 ? -51.403 -6.493 102.707 1.00 40.75 207 ALA A C 1
ATOM 1577 O O . ALA A 1 207 ? -52.193 -7.414 102.869 1.00 40.75 207 ALA A O 1
ATOM 1578 N N . GLU A 1 208 ? -50.444 -6.489 101.765 1.00 44.38 208 GLU A N 1
ATOM 1579 C CA . GLU A 1 208 ? -49.297 -7.430 101.719 1.00 44.38 208 GLU A CA 1
ATOM 1580 C C . GLU A 1 208 ? -49.536 -8.895 101.288 1.00 44.38 208 GLU A C 1
ATOM 1582 O O . GLU A 1 208 ? -50.142 -9.678 102.013 1.00 44.38 208 GLU A O 1
ATOM 1587 N N . SER A 1 209 ? -48.957 -9.280 100.133 1.00 42.56 209 SER A N 1
ATOM 1588 C CA . SER A 1 209 ? -48.311 -10.588 99.868 1.00 42.56 209 SER A CA 1
ATOM 1589 C C . SER A 1 209 ? -47.616 -10.609 98.484 1.00 42.56 209 SER A C 1
ATOM 1591 O O . SER A 1 209 ? -48.217 -10.964 97.473 1.00 42.56 209 SER A O 1
ATOM 1593 N N . GLU A 1 210 ? -46.334 -10.229 98.445 1.00 44.81 210 GLU A N 1
ATOM 1594 C CA . GLU A 1 210 ? -45.287 -10.890 97.622 1.00 44.81 210 GLU A CA 1
ATOM 1595 C C . GLU A 1 210 ? -44.897 -12.231 98.306 1.00 44.81 210 GLU A C 1
ATOM 1597 O O . GLU A 1 210 ? -45.244 -12.352 99.486 1.00 44.81 210 GLU A O 1
ATOM 1602 N N . PRO A 1 211 ? -44.184 -13.235 97.707 1.00 59.34 211 PRO A N 1
ATOM 1603 C CA . PRO A 1 211 ? -43.061 -13.158 96.729 1.00 59.34 211 PRO A CA 1
ATOM 1604 C C . PRO A 1 211 ? -42.991 -14.409 95.771 1.00 59.34 211 PRO A C 1
ATOM 1606 O O . PRO A 1 211 ? -44.035 -15.027 95.559 1.00 59.34 211 PRO A O 1
ATOM 1609 N N . PRO A 1 212 ? -41.836 -14.917 95.247 1.00 56.09 212 PRO A N 1
ATOM 1610 C CA . PRO A 1 212 ? -40.544 -14.310 94.883 1.00 56.09 212 PRO A CA 1
ATOM 1611 C C . PRO A 1 212 ? -40.088 -14.541 93.415 1.00 56.09 212 PRO A C 1
ATOM 1613 O O . PRO A 1 212 ? -40.495 -15.466 92.712 1.00 56.09 212 PRO A O 1
ATOM 1616 N N . LEU A 1 213 ? -39.102 -13.719 93.037 1.00 48.72 213 LEU A N 1
ATOM 1617 C CA . LEU A 1 213 ? -38.073 -13.903 92.006 1.00 48.72 213 LEU A CA 1
ATOM 1618 C C . LEU A 1 213 ? -37.528 -15.345 91.894 1.00 48.72 213 LEU A C 1
ATOM 1620 O O . LEU A 1 213 ? -36.998 -15.889 92.863 1.00 48.72 213 LEU A O 1
ATOM 1624 N N . ALA A 1 214 ? -37.493 -15.886 90.673 1.00 44.22 214 ALA A N 1
ATOM 1625 C CA . ALA A 1 214 ? -36.610 -16.991 90.303 1.00 44.22 214 ALA A CA 1
ATOM 1626 C C . ALA A 1 214 ? -35.402 -16.459 89.511 1.00 44.22 214 ALA A C 1
ATOM 1628 O O . ALA A 1 214 ? -35.509 -16.055 88.357 1.00 44.22 214 ALA A O 1
ATOM 1629 N N . ALA A 1 215 ? -34.277 -16.434 90.223 1.00 41.97 215 ALA A N 1
ATOM 1630 C CA . ALA A 1 215 ? -32.893 -16.621 89.803 1.00 41.97 215 ALA A CA 1
ATOM 1631 C C . ALA A 1 215 ? -32.495 -16.312 88.346 1.00 41.97 215 ALA A C 1
ATOM 1633 O O . ALA A 1 215 ? -32.681 -17.090 87.414 1.00 41.97 215 ALA A O 1
ATOM 1634 N N . MET A 1 216 ? -31.741 -15.223 88.238 1.00 42.78 216 MET A N 1
ATOM 1635 C CA . MET A 1 216 ? -30.665 -15.043 87.274 1.00 42.78 216 MET A CA 1
ATOM 1636 C C . MET A 1 216 ? -29.641 -16.186 87.406 1.00 42.78 216 MET A C 1
ATOM 1638 O O . MET A 1 216 ? -29.135 -16.433 88.500 1.00 42.78 216 MET A O 1
ATOM 1642 N N . THR A 1 217 ? -29.250 -16.816 86.299 1.00 44.75 217 THR A N 1
ATOM 1643 C CA . THR A 1 217 ? -27.946 -17.488 86.190 1.00 44.75 217 THR A CA 1
ATOM 1644 C C . THR A 1 217 ? -27.101 -16.731 85.180 1.00 44.75 217 THR A C 1
ATOM 1646 O O . THR A 1 217 ? -27.410 -16.692 83.990 1.00 44.75 217 THR A O 1
ATOM 1649 N N . SER A 1 218 ? -26.059 -16.088 85.698 1.00 41.50 218 SER A N 1
ATOM 1650 C CA . SER A 1 218 ? -25.043 -15.363 84.948 1.00 41.50 218 SER A CA 1
ATOM 1651 C C . SER A 1 218 ? -23.854 -16.276 84.634 1.00 41.50 218 SER A C 1
ATOM 1653 O O . SER A 1 218 ? -23.412 -17.027 85.498 1.00 41.50 218 SER A O 1
ATOM 1655 N N . ALA A 1 219 ? -23.339 -16.103 83.415 1.00 35.22 219 ALA A N 1
ATOM 1656 C CA . ALA A 1 219 ? -21.937 -16.160 82.997 1.00 35.22 219 ALA A CA 1
ATOM 1657 C C . ALA A 1 219 ? -21.125 -17.468 83.097 1.00 35.22 219 ALA A C 1
ATOM 1659 O O . ALA A 1 219 ? -20.804 -17.963 84.171 1.00 35.22 219 ALA A O 1
ATOM 1660 N N . ALA A 1 220 ? -20.560 -17.854 81.948 1.00 38.84 220 ALA A N 1
ATOM 1661 C CA . ALA A 1 220 ? -19.140 -18.186 81.865 1.00 38.84 220 ALA A CA 1
ATOM 1662 C C . ALA A 1 220 ? -18.587 -17.772 80.491 1.00 38.84 220 ALA A C 1
ATOM 1664 O O . ALA A 1 220 ? -18.863 -18.387 79.463 1.00 38.84 220 ALA A O 1
ATOM 1665 N N . VAL A 1 221 ? -17.824 -16.682 80.504 1.00 42.69 221 VAL A N 1
ATOM 1666 C CA . VAL A 1 221 ? -16.975 -16.194 79.416 1.00 42.69 221 VAL A CA 1
ATOM 1667 C C . VAL A 1 221 ? -15.629 -16.897 79.584 1.00 42.69 221 VAL A C 1
ATOM 1669 O O . VAL A 1 221 ? -15.031 -16.794 80.653 1.00 42.69 221 VAL A O 1
ATOM 1672 N N . ALA A 1 222 ? -15.144 -17.607 78.568 1.00 41.09 222 ALA A N 1
ATOM 1673 C CA . ALA A 1 222 ? -13.784 -18.139 78.556 1.00 41.09 222 ALA A CA 1
ATOM 1674 C C . ALA A 1 222 ? -12.961 -17.369 77.518 1.00 41.09 222 ALA A C 1
ATOM 1676 O O . ALA A 1 222 ? -12.993 -17.673 76.329 1.00 41.09 222 ALA A O 1
ATOM 1677 N N . SER A 1 223 ? -12.233 -16.359 77.992 1.00 36.69 223 SER A N 1
ATOM 1678 C CA . SER A 1 223 ? -11.095 -15.781 77.278 1.00 36.69 223 SER A CA 1
ATOM 1679 C C . SER A 1 223 ? -9.843 -16.571 77.656 1.00 36.69 223 SER A C 1
ATOM 1681 O O . SER A 1 223 ? -9.488 -16.622 78.832 1.00 36.69 223 SER A O 1
ATOM 1683 N N . ALA A 1 224 ? -9.158 -17.150 76.669 1.00 40.94 224 ALA A N 1
ATOM 1684 C CA . ALA A 1 224 ? -7.780 -17.612 76.804 1.00 40.94 224 ALA A CA 1
ATOM 1685 C C . ALA A 1 224 ? -6.888 -16.863 75.801 1.00 40.94 224 ALA A C 1
ATOM 1687 O O . ALA A 1 224 ? -7.200 -16.733 74.620 1.00 40.94 224 ALA A O 1
ATOM 1688 N N . THR A 1 225 ? -5.808 -16.329 76.356 1.00 37.62 225 THR A N 1
ATOM 1689 C CA . THR A 1 225 ? -4.795 -15.402 75.834 1.00 37.62 225 THR A CA 1
ATOM 1690 C C . THR A 1 225 ? -3.684 -16.118 75.035 1.00 37.62 225 THR A C 1
ATOM 1692 O O . THR A 1 225 ? -3.363 -17.250 75.372 1.00 37.62 225 THR A O 1
ATOM 1695 N N . LEU A 1 226 ? -3.131 -15.420 74.015 1.00 38.84 226 LEU A N 1
ATOM 1696 C CA . LEU A 1 226 ? -1.781 -15.427 73.359 1.00 38.84 226 LEU A CA 1
ATOM 1697 C C . LEU A 1 226 ? -0.808 -16.630 73.596 1.00 38.84 226 LEU A C 1
ATOM 1699 O O . LEU A 1 226 ? -0.680 -17.081 74.722 1.00 38.84 226 LEU A O 1
ATOM 1703 N N . ALA A 1 227 ? 0.031 -17.154 72.673 1.00 38.19 227 ALA A N 1
ATOM 1704 C CA . ALA A 1 227 ? 0.911 -16.574 71.625 1.00 38.19 227 ALA A CA 1
ATOM 1705 C C . ALA A 1 227 ? 1.604 -17.714 70.763 1.00 38.19 227 ALA A C 1
ATOM 1707 O O . ALA A 1 227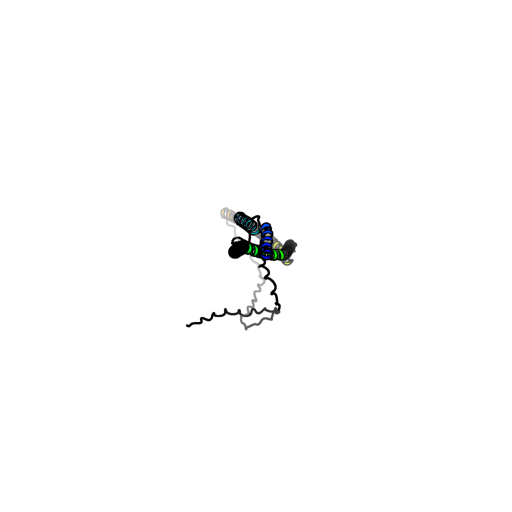 ? 1.301 -18.879 71.009 1.00 38.19 227 ALA A O 1
ATOM 1708 N N . PRO A 1 228 ? 2.513 -17.438 69.779 1.00 54.41 228 PRO A N 1
ATOM 1709 C CA . PRO A 1 228 ? 2.743 -18.216 68.528 1.00 54.41 228 PRO A CA 1
ATOM 1710 C C . PRO A 1 228 ? 3.877 -19.282 68.546 1.00 54.41 228 PRO A C 1
ATOM 1712 O O . PRO A 1 228 ? 4.621 -19.369 69.522 1.00 54.41 228 PRO A O 1
ATOM 1715 N N . PRO A 1 229 ? 4.075 -20.047 67.440 1.00 51.06 229 PRO A N 1
ATOM 1716 C CA . PRO A 1 229 ? 5.326 -19.881 66.671 1.00 51.06 229 PRO A CA 1
ATOM 1717 C C . PRO A 1 229 ? 5.227 -19.971 65.122 1.00 51.06 229 PRO A C 1
ATOM 1719 O O . PRO A 1 229 ? 4.198 -20.279 64.531 1.00 51.06 229 PRO A O 1
ATOM 1722 N N . ALA A 1 230 ? 6.368 -19.623 64.519 1.00 43.03 230 ALA A N 1
ATOM 1723 C CA . ALA A 1 230 ? 6.737 -19.262 63.148 1.00 43.03 230 ALA A CA 1
ATOM 1724 C C . ALA A 1 230 ? 6.584 -20.277 61.976 1.00 43.03 230 ALA A C 1
ATOM 1726 O O . ALA A 1 230 ? 6.739 -21.478 62.147 1.00 43.03 230 ALA A O 1
ATOM 1727 N N . ALA A 1 231 ? 6.464 -19.681 60.772 1.00 40.34 231 ALA A N 1
ATOM 1728 C CA . ALA A 1 231 ? 7.118 -19.980 59.474 1.00 40.34 231 ALA A CA 1
ATOM 1729 C C . ALA A 1 231 ? 6.809 -21.271 58.651 1.00 40.34 231 ALA A C 1
ATOM 1731 O O . ALA A 1 231 ? 7.331 -22.342 58.929 1.00 40.34 231 ALA A O 1
ATOM 1732 N N . SER A 1 232 ? 6.025 -21.066 57.571 1.00 43.09 232 SER A N 1
ATOM 1733 C CA . SER A 1 232 ? 6.100 -21.464 56.128 1.00 43.09 232 SER A CA 1
ATOM 1734 C C . SER A 1 232 ? 7.029 -22.619 55.652 1.00 43.09 232 SER A C 1
ATOM 1736 O O . SER A 1 232 ? 8.138 -22.721 56.171 1.00 43.09 232 SER A O 1
ATOM 1738 N N . PRO A 1 233 ? 6.691 -23.411 54.585 1.00 58.94 233 PRO A N 1
ATOM 1739 C CA . PRO A 1 233 ? 6.461 -22.907 53.207 1.00 58.94 233 PRO A CA 1
ATOM 1740 C C . PRO A 1 233 ? 5.344 -23.585 52.356 1.00 58.94 233 PRO A C 1
ATOM 1742 O O . PRO A 1 233 ? 4.808 -24.624 52.739 1.00 58.94 233 PRO A O 1
ATOM 1745 N N . PRO A 1 234 ? 4.979 -22.995 51.188 1.00 57.03 234 PRO A N 1
ATOM 1746 C CA . PRO A 1 234 ? 3.894 -23.465 50.319 1.00 57.03 234 PRO A CA 1
ATOM 1747 C C . PRO A 1 234 ? 4.311 -24.548 49.306 1.00 57.03 234 PRO A C 1
ATOM 1749 O O . PRO A 1 234 ? 5.427 -24.558 48.784 1.00 57.03 234 PRO A O 1
ATOM 1752 N N . LEU A 1 235 ? 3.357 -25.426 48.988 1.00 52.50 235 LEU A N 1
ATOM 1753 C CA . LEU A 1 235 ? 3.443 -26.453 47.950 1.00 52.50 235 LEU A CA 1
ATOM 1754 C C . LEU A 1 235 ? 3.272 -25.852 46.543 1.00 52.50 235 LEU A C 1
ATOM 1756 O O . LEU A 1 235 ? 2.221 -25.334 46.183 1.00 52.50 235 LEU A O 1
ATOM 1760 N N . VAL A 1 236 ? 4.366 -25.949 45.790 1.00 56.22 236 VAL A N 1
ATOM 1761 C CA . VAL A 1 236 ? 4.538 -26.165 44.342 1.00 56.22 236 VAL A CA 1
ATOM 1762 C C . VAL A 1 236 ? 3.248 -26.268 43.505 1.00 56.22 236 VAL A C 1
ATOM 1764 O O . VAL A 1 236 ? 2.524 -27.260 43.569 1.00 56.22 236 VAL A O 1
ATOM 1767 N N . GLY A 1 237 ? 3.030 -25.276 42.636 1.00 53.09 237 GLY A N 1
ATOM 1768 C CA . GLY A 1 237 ? 2.162 -25.387 41.459 1.00 53.09 237 GLY A CA 1
ATOM 1769 C C . GLY A 1 237 ? 2.884 -26.046 40.267 1.00 53.09 237 GLY A C 1
ATOM 1770 O O . GLY A 1 237 ? 4.117 -26.095 40.250 1.00 53.09 237 GLY A O 1
ATOM 1771 N N . PRO A 1 238 ? 2.148 -26.565 39.266 1.00 51.84 238 PRO A N 1
ATOM 1772 C CA . PRO A 1 238 ? 2.737 -27.217 38.101 1.00 51.84 238 PRO A CA 1
ATOM 1773 C C . PRO A 1 238 ? 3.446 -26.218 37.173 1.00 51.84 238 PRO A C 1
ATOM 1775 O O . PRO A 1 238 ? 2.931 -25.150 36.848 1.00 51.84 238 PRO A O 1
ATOM 1778 N N . ALA A 1 239 ? 4.649 -26.609 36.755 1.00 41.50 239 ALA A N 1
ATOM 1779 C CA . ALA A 1 239 ? 5.554 -25.868 35.892 1.00 41.50 239 ALA A CA 1
ATOM 1780 C C . ALA A 1 239 ? 5.043 -25.756 34.444 1.00 41.50 239 ALA A C 1
ATOM 1782 O O . ALA A 1 239 ? 4.688 -26.759 33.826 1.00 41.50 239 ALA A O 1
ATOM 1783 N N . MET A 1 240 ? 5.111 -24.549 33.876 1.00 49.47 240 MET A N 1
ATOM 1784 C CA . MET A 1 240 ? 5.194 -24.333 32.428 1.00 49.47 240 MET A CA 1
ATOM 1785 C C . MET A 1 240 ? 6.597 -23.802 32.084 1.00 49.47 240 MET A C 1
ATOM 1787 O O . MET A 1 240 ? 7.153 -23.023 32.863 1.00 49.47 240 MET A O 1
ATOM 1791 N N . PRO A 1 241 ? 7.204 -24.227 30.962 1.00 53.81 241 PRO A N 1
ATOM 1792 C CA . PRO A 1 241 ? 8.579 -23.879 30.623 1.00 53.81 241 PRO A CA 1
ATOM 1793 C C . PRO A 1 241 ? 8.698 -22.405 30.217 1.00 53.81 241 PRO A C 1
ATOM 1795 O O . PRO A 1 241 ? 8.055 -21.948 29.274 1.00 53.81 241 PRO A O 1
ATOM 1798 N N . ALA A 1 242 ? 9.560 -21.670 30.919 1.00 45.59 242 ALA A N 1
ATOM 1799 C CA . ALA A 1 242 ? 9.997 -20.344 30.514 1.00 45.59 242 ALA A CA 1
ATOM 1800 C C . ALA A 1 242 ? 10.970 -20.464 29.331 1.00 45.59 242 ALA A C 1
ATOM 1802 O O . ALA A 1 242 ? 12.012 -21.113 29.430 1.00 45.59 242 ALA A O 1
ATOM 1803 N N . VAL A 1 243 ? 10.625 -19.822 28.217 1.00 49.56 243 VAL A N 1
ATOM 1804 C CA . VAL A 1 243 ? 11.531 -19.583 27.092 1.00 49.56 243 VAL A CA 1
ATOM 1805 C C . VAL A 1 243 ? 12.595 -18.585 27.551 1.00 49.56 243 VAL A C 1
ATOM 1807 O O . VAL A 1 243 ? 12.289 -17.454 27.925 1.00 49.56 243 VAL A O 1
ATOM 1810 N N . THR A 1 244 ? 13.852 -19.012 27.546 1.00 46.91 244 THR A N 1
ATOM 1811 C CA . THR A 1 244 ? 15.025 -18.179 27.809 1.00 46.91 244 THR A CA 1
ATOM 1812 C C . THR A 1 244 ? 15.267 -17.231 26.635 1.00 46.91 244 THR A C 1
ATOM 1814 O O . THR A 1 244 ? 15.712 -17.645 25.567 1.00 46.91 244 THR A O 1
ATOM 1817 N N . PHE A 1 245 ? 15.020 -15.935 26.834 1.00 43.38 245 PHE A N 1
ATOM 1818 C CA . PHE A 1 245 ? 15.614 -14.896 25.994 1.00 43.38 245 PHE A CA 1
ATOM 1819 C C . PHE A 1 245 ? 17.085 -14.736 26.396 1.00 43.38 245 PHE A C 1
ATOM 1821 O O . PHE A 1 245 ? 17.396 -14.308 27.508 1.00 43.38 245 PHE A O 1
ATOM 1828 N N . GLY A 1 246 ? 17.991 -15.142 25.506 1.00 47.75 246 GLY A N 1
ATOM 1829 C CA . GLY A 1 246 ? 19.429 -14.935 25.662 1.00 47.75 246 GLY A CA 1
ATOM 1830 C C . GLY A 1 246 ? 19.816 -13.450 25.574 1.00 47.75 246 GLY A C 1
ATOM 1831 O O . GLY A 1 246 ? 19.072 -12.653 24.996 1.00 47.75 246 GLY A O 1
ATOM 1832 N N . PRO A 1 247 ? 20.970 -13.054 26.139 1.00 58.12 247 PRO A N 1
ATOM 1833 C CA . PRO A 1 247 ? 21.447 -11.678 26.070 1.00 58.12 247 PRO A CA 1
ATOM 1834 C C . PRO A 1 247 ? 21.765 -11.274 24.622 1.00 58.12 247 PRO A C 1
ATOM 1836 O O . PRO A 1 247 ? 22.391 -12.024 23.872 1.00 58.12 247 PRO A O 1
ATOM 1839 N N . ALA A 1 248 ? 21.323 -10.072 24.246 1.00 53.16 248 ALA A N 1
ATOM 1840 C CA . ALA A 1 248 ? 21.555 -9.459 22.943 1.00 53.16 248 ALA A CA 1
ATOM 1841 C C . ALA A 1 248 ? 23.061 -9.312 22.629 1.00 53.16 248 ALA A C 1
ATOM 1843 O O . ALA A 1 248 ? 23.845 -9.011 23.535 1.00 53.16 248 ALA A O 1
ATOM 1844 N N . PRO A 1 249 ? 23.487 -9.465 21.361 1.00 55.12 249 PRO A N 1
ATOM 1845 C CA . PRO A 1 249 ? 24.861 -9.181 20.971 1.00 55.12 249 PRO A CA 1
ATOM 1846 C C . PRO A 1 249 ? 25.121 -7.668 21.002 1.00 55.12 249 PRO A C 1
ATOM 1848 O O . PRO A 1 249 ? 24.346 -6.870 20.475 1.00 55.12 249 PRO A O 1
ATOM 1851 N N . ALA A 1 250 ? 26.228 -7.278 21.635 1.00 57.25 250 ALA A N 1
ATOM 1852 C CA . ALA A 1 250 ? 26.725 -5.907 21.663 1.00 57.25 250 ALA A CA 1
ATOM 1853 C C . ALA A 1 250 ? 27.078 -5.402 20.245 1.00 57.25 250 ALA A C 1
ATOM 1855 O O . ALA A 1 250 ? 27.523 -6.195 19.410 1.00 57.25 250 ALA A O 1
ATOM 1856 N N . PRO A 1 251 ? 26.934 -4.093 19.958 1.00 53.12 251 PRO A N 1
ATOM 1857 C CA . PRO A 1 251 ? 27.361 -3.526 18.686 1.00 53.12 251 PRO A CA 1
ATOM 1858 C C . PRO A 1 251 ? 28.887 -3.588 18.565 1.00 53.12 251 PRO A C 1
ATOM 1860 O O . PRO A 1 251 ? 29.622 -3.139 19.446 1.00 53.12 251 PRO A O 1
ATOM 1863 N N . ALA A 1 252 ? 29.353 -4.158 17.454 1.00 49.34 252 ALA A N 1
ATOM 1864 C CA . ALA A 1 252 ? 30.759 -4.226 17.099 1.00 49.34 252 ALA A CA 1
ATOM 1865 C C . ALA A 1 252 ? 31.360 -2.815 17.011 1.00 49.34 252 ALA A C 1
ATOM 1867 O O . ALA A 1 252 ? 30.892 -1.955 16.263 1.00 49.34 252 ALA A O 1
ATOM 1868 N N . ALA A 1 253 ? 32.413 -2.603 17.796 1.00 47.06 253 ALA A N 1
ATOM 1869 C CA . ALA A 1 253 ? 33.257 -1.427 17.753 1.00 47.06 253 ALA A CA 1
ATOM 1870 C C . ALA A 1 253 ? 33.906 -1.281 16.366 1.00 47.06 253 ALA A C 1
ATOM 1872 O O . ALA A 1 253 ? 34.564 -2.196 15.870 1.00 47.06 253 ALA A O 1
ATOM 1873 N N . ALA A 1 254 ? 33.739 -0.106 15.761 1.00 54.16 254 ALA A N 1
ATOM 1874 C CA . ALA A 1 254 ? 34.501 0.319 14.597 1.00 54.16 254 ALA A CA 1
ATOM 1875 C C . ALA A 1 254 ? 35.990 0.469 14.976 1.00 54.16 254 ALA A C 1
ATOM 1877 O O . ALA A 1 254 ? 36.290 1.125 15.980 1.00 54.16 254 ALA A O 1
ATOM 1878 N N . PRO A 1 255 ? 36.942 -0.086 14.206 1.00 57.12 255 PRO A N 1
ATOM 1879 C CA . PRO A 1 255 ? 38.350 0.176 14.445 1.00 57.12 255 PRO A CA 1
ATOM 1880 C C . PRO A 1 255 ? 38.709 1.566 13.911 1.00 57.12 255 PRO A C 1
ATOM 1882 O O . PRO A 1 255 ? 38.780 1.803 12.706 1.00 57.12 255 PRO A O 1
ATOM 1885 N N . ALA A 1 256 ? 38.973 2.486 14.838 1.00 49.59 256 ALA A N 1
ATOM 1886 C CA . ALA A 1 256 ? 39.751 3.685 14.574 1.00 49.59 256 ALA A CA 1
ATOM 1887 C C . ALA A 1 256 ? 41.206 3.275 14.279 1.00 49.59 256 ALA A C 1
ATOM 1889 O O . ALA A 1 256 ? 42.011 3.078 15.188 1.00 49.59 256 ALA A O 1
ATOM 1890 N N . GLY A 1 257 ? 41.525 3.113 12.994 1.00 41.66 257 GLY A N 1
ATOM 1891 C CA . GLY A 1 257 ? 42.889 2.987 12.486 1.00 41.66 257 GLY A CA 1
ATOM 1892 C C . GLY A 1 257 ? 43.465 4.364 12.164 1.00 41.66 257 GLY A C 1
ATOM 1893 O O . GLY A 1 257 ? 42.948 5.081 11.313 1.00 41.66 257 GLY A O 1
ATOM 1894 N N . ARG A 1 258 ? 44.521 4.728 12.888 1.00 43.25 258 ARG A N 1
ATOM 1895 C CA . ARG A 1 258 ? 45.328 5.948 12.764 1.00 43.25 258 ARG A CA 1
ATOM 1896 C C . ARG A 1 258 ? 46.590 5.648 11.931 1.00 43.25 258 ARG A C 1
ATOM 1898 O O . ARG A 1 258 ? 47.077 4.525 12.003 1.00 43.25 258 ARG A O 1
ATOM 1905 N N . ALA A 1 259 ? 47.159 6.697 11.320 1.00 45.66 259 ALA A N 1
ATOM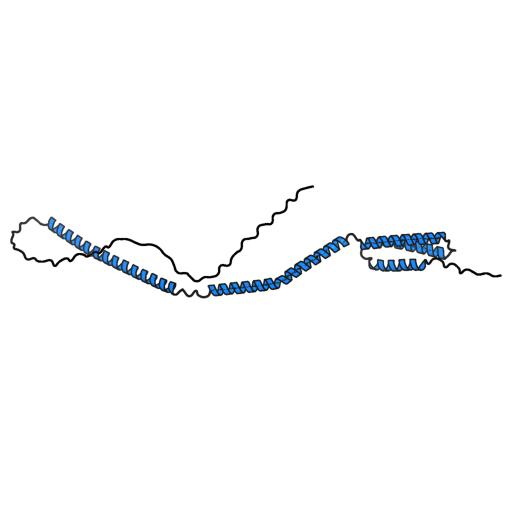 1906 C CA . ALA A 1 259 ? 48.443 6.783 10.588 1.00 45.66 259 ALA A CA 1
ATOM 1907 C C . ALA A 1 259 ? 48.404 6.237 9.143 1.00 45.66 259 ALA A C 1
ATOM 1909 O O . ALA A 1 259 ? 47.947 5.125 8.916 1.00 45.66 259 ALA A O 1
ATOM 1910 N N . ASN A 1 260 ? 48.823 6.985 8.118 1.00 45.19 260 ASN A N 1
ATOM 1911 C CA . ASN A 1 260 ? 50.051 7.786 7.990 1.00 45.19 260 ASN A CA 1
ATOM 1912 C C . ASN A 1 260 ? 49.817 9.024 7.109 1.00 45.19 260 ASN A C 1
ATOM 1914 O O . ASN A 1 260 ? 49.106 8.866 6.091 1.00 45.19 260 ASN A O 1
#

Radius of gyration: 66.57 Å; chains: 1; bounding box: 128×48×186 Å

Foldseek 3Di:
DDDDDDDDDDPDDPPVLVVVVVVLVVVVVVVPPDDDDCVVVVVVVVVLVVVVVVCVVDPHDPVVVVVSVVVSVVSVVVSVVVVVCVVVPVVVVVVVVVVVVVVVVVVVVVVVVVCVVVVVVVVVVVVVVVVVVVCVVPPPPPCPVVNVVVVVVVVVVVVVVVVVVVVVVVVVVVVVVVVVVVVVVVVVVVCCVVPDDDDDDDDDDDDDDDDDDDDDDDDDDDDDDDDDDDDDDDDDDDDDDDDDDDDDDDDDDDDPDDDD

pLDDT: mean 73.27, std 20.38, range [35.22, 98.0]

Sequence (260 aa):
AGDAAPPAAVPPTLEPLMASIAERLEKFDLFADERPSLAPIEDKISKLDDKLDRLGAGALDAAMVAQVEDRIRLLADKLDRIERSALDHPGLAPLESRIVDLVRKIEQSEQRLEMLPALERGMAELLAHVEALQAQQAAPAEPSPALTALARDVESLRRNQEDADRRTREQLDAAHGTLGRMADRLASIEQDLRGAPRRPVPADGPAESEPPLAAMTSAAVASATLAPPAASPPLVGPAMPAVTFGPAPAPAAAPAGRAN